Protein AF-A0A525HF67-F1 (afdb_monomer)

Nearest PDB structures (foldseek):
  8q62-assembly1_K  TM=2.863E-01  e=1.458E+00  Homo sapiens
  1rty-assembly1_A  TM=2.831E-01  e=6.235E+00  Bacillus subtilis
  2zhy-assembly1_A  TM=1.858E-01  e=2.873E+00  Burkholderia thailandensis
  7zxk-assembly2_C  TM=1.839E-01  e=2.737E+00  Homo sapiens

Foldseek 3Di:
DDDDDDDDDDPDPDPPDDPPDDDLLQLLLQLCVVCVPLLVQLLPDAPLDPSNQVSQVVSQQSSCCSHPVHRDDDGPALQSNLSNLLSNLVVLVVVDDDDLVDFDDFDPSLQPDDAPRDRDHPVNNLLLQLLLQLCVVRVPLLVQCSPDDPPDPSNVVSVVVSVVSSVVSQDPPDDDPADSVNSNSSNRSSSSRRRVD

Mean predicted aligned error: 9.19 Å

Sequence (197 aa):
MKYPLVIAALLGAFVALPAHASDGYDVAQCVVDNDAHDAKMLLATLPGSESERRAGAKLMDLYGGCNDNRRMGGQFAWRERAEIANAALMNWLERGRFDAASPPPRASWALTVSEGSWGYDRNLVSIRQFGDCVVALNPVGALDLARSTRGSVGERAAIRALTPALNDCLAPGKNFTVKRDDLRLIVAEPLYHMVSK

Secondary structure (DSSP, 8-state):
-----------------------HHHHHHHHHHH-HHHHHHHHTSPTTSHHHHHHHHHHHHHHHHHHHS----S---HHHHHHHHHHHHHHHHHH----TTSPPPPPGGGG-PPTTBTTB-HHHHHHHHHHHHHHHH-HHHHHHHHHSPTTSHHHHHHHHHHHHHHHHTS-TT------HHHHHHHHHHHHHHHH--

Structure (mmCIF, N/CA/C/O backbone):
data_AF-A0A525HF67-F1
#
_entry.id   AF-A0A525HF67-F1
#
loop_
_atom_site.group_PDB
_atom_site.id
_atom_site.type_symbol
_atom_site.label_atom_id
_atom_site.label_alt_id
_atom_site.label_comp_id
_atom_site.label_asym_id
_atom_site.label_entity_id
_atom_site.label_seq_id
_atom_site.pdbx_PDB_ins_code
_atom_site.Cartn_x
_atom_site.Cartn_y
_atom_site.Cartn_z
_atom_site.occupancy
_atom_site.B_iso_or_equiv
_atom_site.auth_seq_id
_atom_site.auth_comp_id
_atom_site.auth_asym_id
_atom_site.auth_atom_id
_atom_site.pdbx_PDB_model_num
ATOM 1 N N . MET A 1 1 ? -37.354 -31.457 -58.655 1.00 40.44 1 MET A N 1
ATOM 2 C CA . MET A 1 1 ? -35.879 -31.456 -58.545 1.00 40.44 1 MET A CA 1
ATOM 3 C C . MET A 1 1 ? -35.512 -30.737 -57.257 1.00 40.44 1 MET A C 1
ATOM 5 O O . MET A 1 1 ? -35.971 -29.622 -57.060 1.00 40.44 1 MET A O 1
ATOM 9 N N . LYS A 1 2 ? -34.837 -31.432 -56.335 1.00 41.53 2 LYS A N 1
ATOM 10 C CA . LYS A 1 2 ? -34.509 -30.983 -54.972 1.00 41.53 2 LYS A CA 1
ATOM 11 C C . LYS A 1 2 ? -33.010 -30.668 -54.915 1.00 41.53 2 LYS A C 1
ATOM 13 O O . LYS A 1 2 ? -32.227 -31.545 -55.259 1.00 41.53 2 LYS A O 1
ATOM 18 N N . TYR A 1 3 ? -32.629 -29.489 -54.432 1.00 38.19 3 TYR A N 1
ATOM 19 C CA . TYR A 1 3 ? -31.270 -29.200 -53.962 1.00 38.19 3 TYR A CA 1
ATOM 20 C C . TYR A 1 3 ? -31.377 -28.585 -52.563 1.00 38.19 3 TYR A C 1
ATOM 22 O O . TYR A 1 3 ? -31.996 -27.528 -52.437 1.00 38.19 3 TYR A O 1
ATOM 30 N N . PRO A 1 4 ? -30.830 -29.207 -51.506 1.00 55.03 4 PRO A N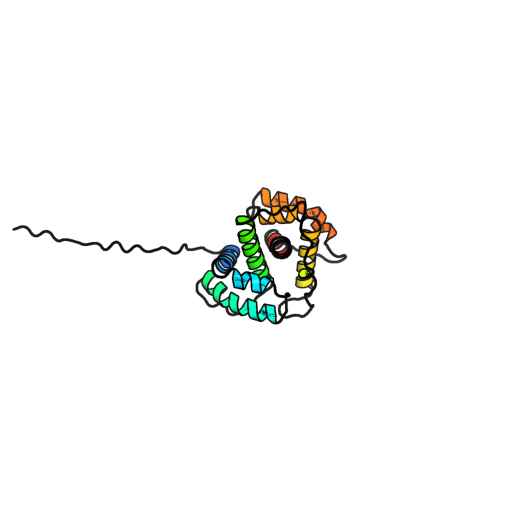 1
ATOM 31 C CA . PRO A 1 4 ? -30.636 -28.519 -50.242 1.00 55.03 4 PRO A CA 1
ATOM 32 C C . PRO A 1 4 ? -29.294 -27.774 -50.267 1.00 55.03 4 PRO A C 1
ATOM 34 O O . PRO A 1 4 ? -28.241 -28.361 -50.506 1.00 55.03 4 PRO A O 1
ATOM 37 N N . LEU A 1 5 ? -29.353 -26.467 -50.016 1.00 48.66 5 LEU A N 1
ATOM 38 C CA . LEU A 1 5 ? -28.204 -25.634 -49.671 1.00 48.66 5 LEU A CA 1
ATOM 39 C C . LEU A 1 5 ? -27.793 -25.956 -48.229 1.00 48.66 5 LEU A C 1
ATOM 41 O O . LEU A 1 5 ? -28.565 -25.745 -47.295 1.00 48.66 5 LEU A O 1
ATOM 45 N N . VAL A 1 6 ? -26.583 -26.484 -48.060 1.00 45.06 6 VAL A N 1
ATOM 46 C CA . VAL A 1 6 ? -25.935 -26.681 -46.759 1.00 45.06 6 VAL A CA 1
ATOM 47 C C . VAL A 1 6 ? -25.208 -25.385 -46.409 1.00 45.06 6 VAL A C 1
ATOM 49 O O . VAL A 1 6 ? -24.220 -25.041 -47.051 1.00 45.06 6 VAL A O 1
ATOM 52 N N . ILE A 1 7 ? -25.692 -24.658 -45.400 1.00 51.03 7 ILE A N 1
ATOM 53 C CA . ILE A 1 7 ? -24.958 -23.540 -44.796 1.00 51.03 7 ILE A CA 1
ATOM 54 C C . ILE A 1 7 ? -24.259 -24.081 -43.549 1.00 51.03 7 ILE A C 1
ATOM 56 O O . ILE A 1 7 ? -24.887 -24.314 -42.519 1.00 51.03 7 ILE A O 1
ATOM 60 N N . ALA A 1 8 ? -22.951 -24.303 -43.663 1.00 50.69 8 ALA A N 1
ATOM 61 C CA . ALA A 1 8 ? -22.069 -24.534 -42.530 1.00 50.69 8 ALA A CA 1
ATOM 62 C C . ALA A 1 8 ? -21.714 -23.175 -41.907 1.00 50.69 8 ALA A C 1
ATOM 64 O O . ALA A 1 8 ? -20.920 -22.420 -42.466 1.00 50.69 8 ALA A O 1
ATOM 65 N N . ALA A 1 9 ? -22.319 -22.844 -40.767 1.00 48.94 9 ALA A N 1
ATOM 66 C CA . ALA A 1 9 ? -21.902 -21.703 -39.962 1.00 48.94 9 ALA A CA 1
ATOM 67 C C . ALA A 1 9 ? -20.810 -22.157 -38.983 1.00 48.94 9 ALA A C 1
ATOM 69 O O . ALA A 1 9 ? -21.064 -22.910 -38.044 1.00 48.94 9 ALA A O 1
ATOM 70 N N . LEU A 1 10 ? -19.580 -21.713 -39.244 1.00 49.59 10 LEU A N 1
ATOM 71 C CA . LEU A 1 10 ? -18.435 -21.826 -38.347 1.00 49.59 10 LEU A CA 1
ATOM 72 C C . LEU A 1 10 ? -18.723 -21.042 -37.058 1.00 49.59 10 LEU A C 1
ATOM 74 O O . LEU A 1 10 ? -18.724 -19.812 -37.056 1.00 49.59 10 LEU A O 1
ATOM 78 N N . LEU A 1 11 ? -18.951 -21.760 -35.959 1.00 50.16 11 LEU A N 1
ATOM 79 C CA . LEU A 1 11 ? -18.924 -21.209 -34.606 1.00 50.16 11 LEU A CA 1
ATOM 80 C C . LEU A 1 11 ? -17.468 -20.890 -34.243 1.00 50.16 11 LEU A C 1
ATOM 82 O O . LEU A 1 11 ? -16.754 -21.712 -33.674 1.00 50.16 11 LEU A O 1
ATOM 86 N N . GLY A 1 12 ? -17.016 -19.692 -34.609 1.00 47.03 12 GLY A N 1
ATOM 87 C CA . GLY A 1 12 ? -15.808 -19.108 -34.041 1.00 47.03 12 GLY A CA 1
ATOM 88 C C . GLY A 1 12 ? -16.073 -18.755 -32.581 1.00 47.03 12 GLY A C 1
ATOM 89 O O . GLY A 1 12 ? -16.817 -17.818 -32.296 1.00 47.03 12 GLY A O 1
ATOM 90 N N . ALA A 1 13 ? -15.485 -19.510 -31.656 1.00 51.97 13 ALA A N 1
ATOM 91 C CA . ALA A 1 13 ? -15.436 -19.130 -30.253 1.00 51.97 13 ALA A CA 1
ATOM 92 C C . ALA A 1 13 ? -14.540 -17.889 -30.120 1.00 51.97 13 ALA A C 1
ATOM 94 O O . ALA A 1 13 ? -13.317 -17.991 -30.057 1.00 51.97 13 ALA A O 1
ATOM 95 N N . PHE A 1 14 ? -15.149 -16.704 -30.109 1.00 48.06 14 PHE A N 1
ATOM 96 C CA . PHE A 1 14 ? -14.484 -15.510 -29.606 1.00 48.06 14 PHE A CA 1
ATOM 97 C C . PHE A 1 14 ? -14.292 -15.704 -28.103 1.00 48.06 14 PHE A C 1
ATOM 99 O O . PHE A 1 14 ? -15.246 -15.616 -27.331 1.00 48.06 14 PHE A O 1
ATOM 106 N N . VAL A 1 15 ? -13.058 -15.991 -27.686 1.00 50.31 15 VAL A N 1
ATOM 107 C CA . VAL A 1 15 ? -12.659 -15.818 -26.289 1.00 50.31 15 VAL A CA 1
ATOM 108 C C . VAL A 1 15 ? -12.688 -14.314 -26.042 1.00 50.31 15 VAL A C 1
ATOM 110 O O . VAL A 1 15 ? -11.761 -13.593 -26.403 1.00 50.31 15 VAL A O 1
ATOM 113 N N . ALA A 1 16 ? -13.810 -13.823 -25.521 1.00 46.41 16 ALA A N 1
ATOM 114 C CA . ALA A 1 16 ? -13.911 -12.460 -25.038 1.00 46.41 16 ALA A CA 1
ATOM 115 C C . ALA A 1 16 ? -12.958 -12.337 -23.846 1.00 46.41 16 ALA A C 1
ATOM 117 O O . ALA A 1 16 ? -13.240 -12.851 -22.764 1.00 46.41 16 ALA A O 1
ATOM 118 N N . LEU A 1 17 ? -11.805 -11.703 -24.064 1.00 46.69 17 LEU A N 1
ATOM 119 C CA . LEU A 1 17 ? -10.997 -11.204 -22.960 1.00 46.69 17 LEU A CA 1
ATOM 120 C C . LEU A 1 17 ? -11.895 -10.256 -22.152 1.00 46.69 17 LEU A C 1
ATOM 122 O O . LEU A 1 17 ? -12.534 -9.384 -22.755 1.00 46.69 17 LEU A O 1
ATOM 126 N N . PRO A 1 18 ? -12.019 -10.444 -20.831 1.00 45.47 18 PRO A N 1
ATOM 127 C CA . PRO A 1 18 ? -12.861 -9.582 -20.022 1.00 45.47 18 PRO A CA 1
ATOM 128 C C . PRO A 1 18 ? -12.357 -8.139 -20.132 1.00 45.47 18 PRO A C 1
ATOM 130 O O . PRO A 1 18 ? -11.192 -7.841 -19.880 1.00 45.47 18 PRO A O 1
ATOM 133 N N . ALA A 1 19 ? -13.247 -7.243 -20.557 1.00 44.53 19 ALA A N 1
ATOM 134 C CA . ALA A 1 19 ? -13.001 -5.810 -20.565 1.00 44.53 19 ALA A CA 1
ATOM 135 C C . ALA A 1 19 ? -13.065 -5.297 -19.116 1.00 44.53 19 ALA A C 1
ATOM 137 O O . ALA A 1 19 ? -14.133 -4.933 -18.628 1.00 44.53 19 ALA A O 1
ATOM 138 N N . HIS A 1 20 ? -11.932 -5.318 -18.414 1.00 44.41 20 HIS A N 1
ATOM 139 C CA . HIS A 1 20 ? -11.783 -4.725 -17.084 1.00 44.41 20 HIS A CA 1
ATOM 140 C C . HIS A 1 20 ? -11.624 -3.205 -17.227 1.00 44.41 20 HIS A C 1
ATOM 142 O O . HIS A 1 20 ? -10.532 -2.693 -17.457 1.00 44.41 20 HIS A O 1
ATOM 148 N N . ALA A 1 21 ? -12.743 -2.479 -17.192 1.00 44.19 21 ALA A N 1
ATOM 149 C CA . ALA A 1 21 ? -12.763 -1.027 -17.310 1.00 44.19 21 ALA A CA 1
ATOM 150 C C . ALA 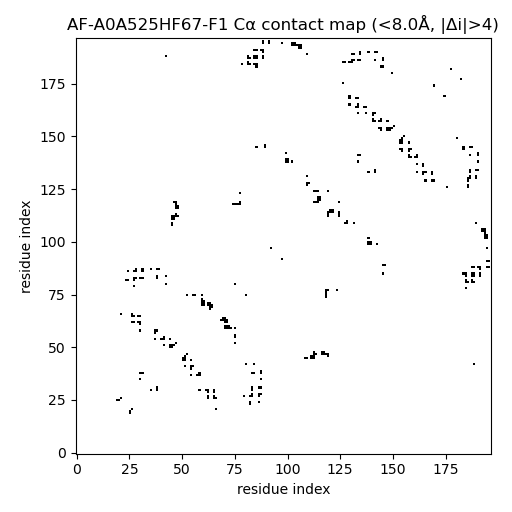A 1 21 ? -12.614 -0.332 -15.940 1.00 44.19 21 ALA A C 1
ATOM 152 O O . ALA A 1 21 ? -13.558 -0.263 -15.159 1.00 44.19 21 ALA A O 1
ATOM 153 N N . SER A 1 22 ? -11.429 0.256 -15.746 1.00 44.91 22 SER A N 1
ATOM 154 C CA . SER A 1 22 ? -11.148 1.566 -15.131 1.00 44.91 22 SER A CA 1
ATOM 155 C C . SER A 1 22 ? -11.553 1.851 -13.675 1.00 44.91 22 SER A C 1
ATOM 157 O O . SER A 1 22 ? -12.102 2.917 -13.393 1.00 44.91 22 SER A O 1
ATOM 159 N N . ASP A 1 23 ? -11.154 0.997 -12.739 1.00 56.75 23 ASP A N 1
ATOM 160 C CA . ASP A 1 23 ? -10.646 1.476 -11.446 1.00 56.75 23 ASP A CA 1
ATOM 161 C C . ASP A 1 23 ? -9.130 1.214 -11.424 1.00 56.75 23 ASP A C 1
ATOM 163 O O . ASP A 1 23 ? -8.692 0.146 -11.840 1.00 56.75 23 ASP A O 1
ATOM 167 N N . GLY A 1 24 ? -8.294 2.159 -10.967 1.00 58.34 24 GLY A N 1
ATOM 168 C CA . GLY A 1 24 ? -6.816 2.024 -11.010 1.00 58.34 24 GLY A CA 1
ATOM 169 C C . GLY A 1 24 ? -6.264 0.745 -10.348 1.00 58.34 24 GLY A C 1
ATOM 170 O O . GLY A 1 24 ? -5.176 0.278 -10.674 1.00 58.34 24 GLY A O 1
ATOM 171 N N . TYR A 1 25 ? -7.065 0.122 -9.481 1.00 63.03 25 TYR A N 1
ATOM 172 C CA . TYR A 1 25 ? -6.790 -1.164 -8.842 1.00 63.03 25 TYR A CA 1
ATOM 173 C C . TYR A 1 25 ? -6.831 -2.352 -9.798 1.00 63.03 25 TYR A C 1
ATOM 175 O O . TYR A 1 25 ? -6.058 -3.283 -9.597 1.00 63.03 25 TYR A O 1
ATOM 183 N N . ASP A 1 26 ? -7.659 -2.312 -10.842 1.00 83.38 26 ASP A N 1
ATOM 184 C CA . ASP A 1 26 ? -7.739 -3.392 -11.830 1.00 83.38 26 ASP A CA 1
ATOM 185 C C . ASP A 1 26 ? -6.453 -3.465 -12.656 1.00 83.38 26 ASP A C 1
ATOM 187 O O . ASP A 1 26 ? -5.973 -4.553 -12.971 1.00 83.38 26 ASP A O 1
ATOM 191 N N . VAL A 1 27 ? -5.837 -2.314 -12.945 1.00 89.88 27 VAL A N 1
ATOM 192 C CA . VAL A 1 27 ? -4.577 -2.276 -13.694 1.00 89.88 27 VAL A CA 1
ATOM 193 C C . VAL A 1 27 ? -3.435 -2.838 -12.852 1.00 89.88 27 VAL A C 1
ATOM 195 O O . VAL A 1 27 ? -2.705 -3.711 -13.316 1.00 89.88 27 VAL A O 1
ATOM 198 N N . ALA A 1 28 ? -3.303 -2.404 -11.596 1.00 92.69 28 ALA A N 1
ATOM 199 C CA . ALA A 1 28 ? -2.289 -2.942 -10.692 1.00 92.69 28 ALA A CA 1
ATOM 200 C C . ALA A 1 28 ? -2.503 -4.434 -10.381 1.00 92.69 28 ALA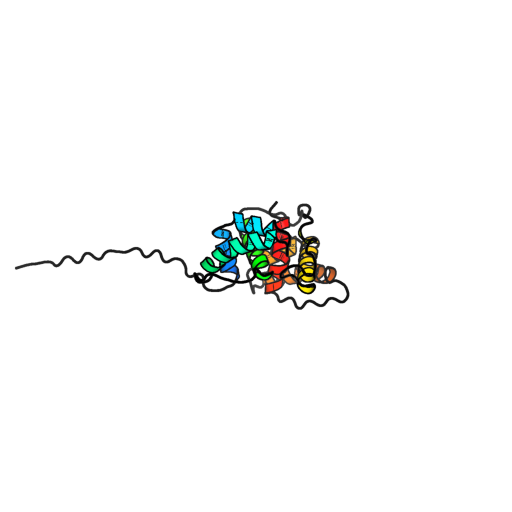 A C 1
ATOM 202 O O . ALA A 1 28 ? -1.529 -5.183 -10.298 1.00 92.69 28 ALA A O 1
ATOM 203 N N . GLN A 1 29 ? -3.757 -4.881 -10.258 1.00 93.25 29 GLN A N 1
ATOM 204 C CA . GLN A 1 29 ? -4.095 -6.296 -10.110 1.00 93.25 29 GLN A CA 1
ATOM 205 C C . GLN A 1 29 ? -3.671 -7.093 -11.346 1.00 93.25 29 GLN A C 1
ATOM 207 O O . GLN A 1 29 ? -2.938 -8.066 -11.210 1.00 93.25 29 GLN A O 1
ATOM 212 N N . CYS A 1 30 ? -4.015 -6.622 -12.548 1.00 93.69 30 CYS A N 1
ATOM 213 C CA . CYS A 1 30 ? -3.561 -7.223 -13.800 1.00 93.69 30 CYS A CA 1
ATOM 214 C C . CYS A 1 30 ? -2.029 -7.316 -13.872 1.00 93.69 30 CYS A C 1
ATOM 216 O O . CYS A 1 30 ? -1.498 -8.357 -14.258 1.00 93.69 30 CYS A O 1
ATOM 218 N N . VAL A 1 31 ? -1.303 -6.272 -13.458 1.00 93.62 31 VAL A N 1
ATOM 219 C CA . VAL A 1 31 ? 0.168 -6.277 -13.414 1.00 93.62 31 VAL A CA 1
ATOM 220 C C . VAL A 1 31 ? 0.693 -7.363 -12.472 1.00 93.62 31 VAL A C 1
ATOM 222 O O . VAL A 1 31 ? 1.579 -8.126 -12.853 1.00 93.62 31 VAL A O 1
ATOM 225 N N . VAL A 1 32 ? 0.140 -7.467 -11.261 1.00 95.06 32 VAL A N 1
ATOM 226 C CA . VAL A 1 32 ? 0.544 -8.479 -10.271 1.00 95.06 32 VAL A CA 1
ATOM 227 C C . VAL A 1 32 ? 0.197 -9.897 -10.725 1.00 95.06 32 VAL A C 1
ATOM 229 O O . VAL A 1 32 ? 0.986 -10.811 -10.489 1.00 95.06 32 VAL A O 1
ATOM 232 N N . ASP A 1 33 ? -0.943 -10.091 -11.383 1.00 93.38 33 ASP A N 1
ATOM 233 C CA . ASP A 1 33 ? -1.374 -11.402 -11.875 1.00 93.38 33 ASP A CA 1
ATOM 234 C C . ASP A 1 33 ? -0.528 -11.874 -13.065 1.00 93.38 33 ASP A C 1
ATOM 236 O O . ASP A 1 33 ? -0.240 -13.067 -13.181 1.00 93.38 33 ASP A O 1
ATOM 240 N N . ASN A 1 34 ? -0.081 -10.948 -13.921 1.00 93.56 34 ASN A N 1
ATOM 241 C CA . ASN A 1 34 ? 0.783 -11.263 -15.059 1.00 93.56 34 ASN A CA 1
ATOM 242 C C . ASN A 1 34 ? 2.258 -11.438 -14.663 1.00 93.56 34 ASN A C 1
ATOM 244 O O . ASN A 1 34 ? 2.924 -12.311 -15.218 1.00 93.56 34 ASN A O 1
ATOM 248 N N . ASP A 1 35 ? 2.782 -10.641 -13.723 1.00 94.69 35 ASP A N 1
ATOM 249 C CA . ASP A 1 35 ? 4.188 -10.721 -13.300 1.00 94.69 35 ASP A CA 1
ATOM 250 C C . ASP A 1 35 ? 4.383 -10.454 -11.795 1.00 94.69 35 ASP A C 1
ATOM 252 O O . ASP A 1 35 ? 4.969 -9.461 -11.346 1.00 94.69 35 ASP A O 1
ATOM 256 N N . ALA A 1 36 ? 3.910 -11.398 -10.978 1.00 93.56 36 ALA A N 1
ATOM 257 C CA . ALA A 1 36 ? 4.072 -11.356 -9.524 1.00 93.56 36 ALA A CA 1
ATOM 258 C C . ALA A 1 36 ? 5.548 -11.316 -9.081 1.00 93.56 36 ALA A C 1
ATOM 260 O O . ALA A 1 36 ? 5.858 -10.800 -8.002 1.00 93.56 36 ALA A O 1
ATOM 261 N N . HIS A 1 37 ? 6.459 -11.874 -9.887 1.00 94.31 37 HIS A N 1
ATOM 262 C CA . HIS A 1 37 ? 7.889 -11.857 -9.597 1.00 94.31 37 HIS A CA 1
ATOM 263 C C . HIS A 1 37 ? 8.433 -10.430 -9.673 1.00 94.31 37 HIS A C 1
ATOM 265 O O . HIS A 1 37 ? 9.044 -9.957 -8.715 1.00 94.31 37 HIS A O 1
ATOM 271 N N . ASP A 1 38 ? 8.181 -9.722 -10.771 1.00 94.44 38 ASP A N 1
ATOM 272 C CA . ASP A 1 38 ? 8.652 -8.351 -10.936 1.00 94.44 38 ASP A CA 1
ATOM 273 C C . ASP A 1 38 ? 7.969 -7.375 -9.985 1.00 94.44 38 ASP A C 1
ATOM 275 O O . ASP A 1 38 ? 8.637 -6.491 -9.443 1.00 94.44 38 ASP A O 1
ATOM 279 N N . ALA A 1 39 ? 6.677 -7.568 -9.701 1.00 94.75 39 ALA A N 1
ATOM 280 C CA . ALA A 1 39 ? 5.989 -6.814 -8.657 1.00 94.75 39 ALA A CA 1
ATOM 281 C C . ALA A 1 39 ? 6.695 -6.987 -7.300 1.00 94.75 39 ALA A C 1
ATOM 283 O O . ALA A 1 39 ? 6.998 -6.003 -6.622 1.00 94.75 39 ALA A O 1
ATOM 284 N N . LYS A 1 40 ? 7.055 -8.222 -6.920 1.00 93.69 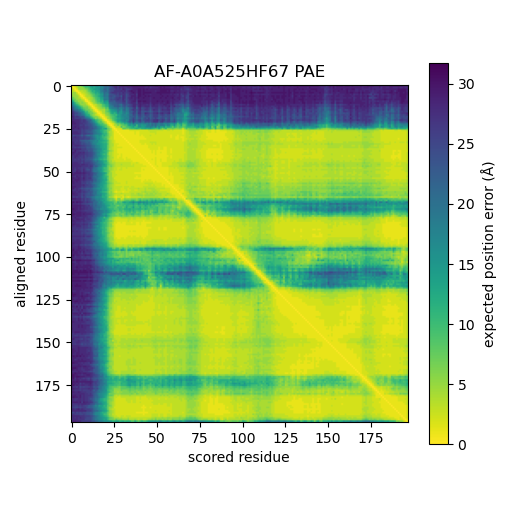40 LYS A N 1
ATOM 285 C CA . LYS A 1 40 ? 7.833 -8.482 -5.699 1.00 93.69 40 LYS A CA 1
ATOM 286 C C . LYS A 1 40 ? 9.219 -7.834 -5.753 1.00 93.69 40 LYS A C 1
ATOM 288 O O . LYS A 1 40 ? 9.657 -7.282 -4.745 1.00 93.69 40 LYS A O 1
ATOM 293 N N . MET A 1 41 ? 9.899 -7.883 -6.899 1.00 93.19 41 MET A N 1
ATOM 294 C CA . MET A 1 41 ? 11.215 -7.262 -7.078 1.00 93.19 41 MET A CA 1
ATOM 295 C C . MET A 1 41 ? 11.160 -5.742 -6.925 1.00 93.19 41 MET A C 1
ATOM 297 O O . MET A 1 41 ? 12.022 -5.187 -6.251 1.00 93.19 41 MET A O 1
ATOM 301 N N . LEU A 1 42 ? 10.142 -5.080 -7.483 1.00 92.62 42 LEU A N 1
ATOM 302 C CA . LEU A 1 42 ? 9.890 -3.655 -7.271 1.00 92.62 42 LEU A CA 1
ATOM 303 C C . LEU A 1 42 ? 9.645 -3.352 -5.792 1.00 92.62 42 LEU A C 1
ATOM 305 O O . LEU A 1 42 ? 10.238 -2.427 -5.239 1.00 92.62 42 LEU A O 1
ATOM 309 N N . LEU A 1 43 ? 8.773 -4.114 -5.133 1.00 92.25 43 LEU A N 1
ATOM 310 C CA . LEU A 1 43 ? 8.452 -3.862 -3.729 1.00 92.25 43 LEU A CA 1
ATOM 311 C C . LEU A 1 43 ? 9.674 -4.100 -2.828 1.00 92.25 43 LEU A C 1
ATOM 313 O O . LEU A 1 43 ? 9.854 -3.398 -1.841 1.00 92.25 43 LEU A O 1
ATOM 317 N N . ALA A 1 44 ? 10.598 -4.981 -3.216 1.00 90.88 44 ALA A N 1
ATOM 318 C CA . ALA A 1 44 ? 11.868 -5.179 -2.520 1.00 90.88 44 ALA A CA 1
ATOM 319 C C . ALA A 1 44 ? 12.878 -4.017 -2.666 1.00 90.88 44 ALA A C 1
ATOM 321 O O . ALA A 1 44 ? 13.892 -4.011 -1.964 1.00 90.88 44 ALA A O 1
ATOM 322 N N . THR A 1 45 ? 12.653 -3.039 -3.554 1.00 88.69 45 THR A N 1
ATOM 323 C CA . THR A 1 45 ? 13.558 -1.887 -3.711 1.00 88.69 45 THR A CA 1
ATOM 324 C C . THR A 1 45 ? 13.270 -0.779 -2.705 1.00 88.69 45 THR A C 1
ATOM 326 O O . THR A 1 45 ? 12.133 -0.589 -2.278 1.00 88.69 45 THR A O 1
ATOM 329 N N . LEU A 1 46 ? 14.282 0.044 -2.422 1.00 86.62 46 LEU A N 1
ATOM 330 C CA . LEU A 1 46 ? 14.087 1.287 -1.678 1.00 86.62 46 LEU A CA 1
ATOM 331 C C . LEU A 1 46 ? 13.364 2.330 -2.551 1.00 86.62 46 LEU A C 1
ATOM 333 O O . LEU A 1 46 ? 13.808 2.557 -3.681 1.00 86.62 46 LEU A O 1
ATOM 337 N N . PRO A 1 47 ? 12.308 2.994 -2.056 1.00 85.94 47 PRO A N 1
ATOM 338 C CA . PRO A 1 47 ? 11.659 4.078 -2.786 1.00 85.94 47 PRO A CA 1
ATOM 339 C C . PRO A 1 47 ? 12.638 5.213 -3.117 1.00 85.94 47 PRO A C 1
ATOM 341 O O . PRO A 1 47 ? 13.462 5.596 -2.285 1.00 85.94 47 PRO A O 1
ATOM 344 N N . GLY A 1 48 ? 12.581 5.716 -4.345 1.00 82.75 48 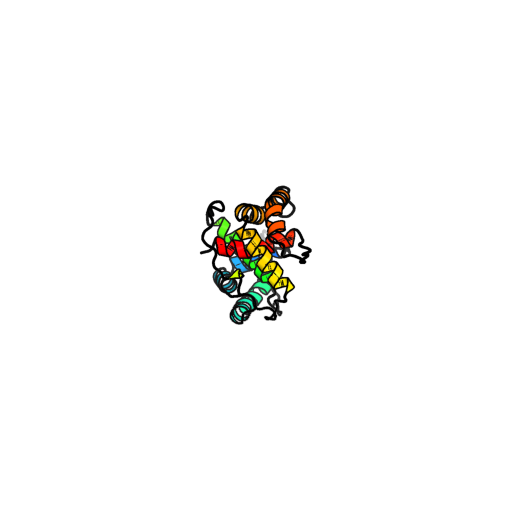GLY A N 1
ATOM 345 C CA . GLY A 1 48 ? 13.447 6.757 -4.896 1.00 82.75 48 GLY A CA 1
ATOM 346 C C . GLY A 1 48 ? 14.826 6.273 -5.353 1.00 82.75 48 GLY A C 1
ATOM 347 O O . GLY A 1 48 ? 15.610 7.052 -5.903 1.00 82.75 48 GLY A O 1
ATOM 348 N N . SER A 1 49 ? 15.154 4.996 -5.141 1.00 85.75 49 SER A N 1
ATOM 349 C CA . SER A 1 49 ? 16.464 4.447 -5.493 1.00 85.75 49 SER A CA 1
ATOM 350 C C . SER A 1 49 ? 16.609 4.155 -6.986 1.00 85.75 49 SER A C 1
ATOM 352 O O . SER A 1 49 ? 15.646 4.006 -7.736 1.00 85.75 49 SER A O 1
ATOM 354 N N . GLU A 1 50 ? 17.853 3.998 -7.440 1.00 86.56 50 GLU A N 1
ATOM 355 C CA . GLU A 1 50 ? 18.112 3.578 -8.815 1.00 86.56 50 GLU A CA 1
ATOM 356 C C . GLU A 1 50 ? 17.556 2.176 -9.119 1.00 86.56 50 GLU A C 1
ATOM 358 O O . GLU A 1 50 ? 17.086 1.934 -10.233 1.00 86.56 50 GLU A O 1
ATOM 363 N N . SER A 1 51 ? 17.579 1.259 -8.145 1.00 88.81 51 SER A N 1
ATOM 364 C CA . SER A 1 51 ? 16.999 -0.074 -8.323 1.00 88.81 51 SER A CA 1
ATOM 365 C C . SER A 1 51 ? 15.485 -0.013 -8.482 1.00 88.81 51 SER A C 1
ATOM 367 O O . SER A 1 51 ? 14.968 -0.729 -9.338 1.00 88.81 51 SER A O 1
ATOM 369 N N . GLU A 1 52 ? 14.795 0.872 -7.755 1.00 89.12 52 GLU A N 1
ATOM 370 C CA . GLU A 1 52 ? 13.367 1.114 -7.979 1.00 89.12 52 GLU A CA 1
ATOM 371 C C . GLU A 1 52 ? 13.114 1.579 -9.406 1.00 89.12 52 GLU A C 1
ATOM 373 O O . GLU A 1 52 ? 12.271 1.005 -10.083 1.00 89.12 52 GLU A O 1
ATOM 378 N N . ARG A 1 53 ? 13.873 2.563 -9.905 1.00 86.88 53 ARG A N 1
ATOM 379 C CA . ARG A 1 53 ? 13.682 3.064 -11.277 1.00 86.88 53 ARG A CA 1
ATOM 380 C C . ARG A 1 53 ? 13.813 1.956 -12.316 1.00 86.88 53 ARG A C 1
ATOM 382 O O . ARG A 1 53 ? 13.018 1.894 -13.247 1.00 86.88 53 ARG A O 1
ATOM 389 N N . ARG A 1 54 ? 14.804 1.073 -12.157 1.00 88.81 54 ARG A N 1
ATOM 390 C CA . ARG A 1 54 ? 15.000 -0.066 -13.067 1.00 88.81 54 ARG A CA 1
ATOM 391 C C . ARG A 1 54 ? 13.860 -1.080 -12.970 1.00 88.81 54 ARG A C 1
ATOM 393 O O . ARG A 1 54 ? 13.385 -1.534 -14.005 1.00 88.81 54 ARG A O 1
ATOM 400 N N . ALA A 1 55 ? 13.417 -1.415 -11.759 1.00 91.00 55 ALA A N 1
ATOM 401 C CA . ALA A 1 55 ? 12.301 -2.338 -11.553 1.00 91.00 55 ALA A CA 1
ATOM 402 C C . ALA A 1 55 ? 10.974 -1.754 -12.072 1.00 91.00 55 ALA A C 1
ATOM 404 O O . ALA A 1 55 ? 10.234 -2.423 -12.787 1.00 91.00 55 ALA A O 1
ATOM 405 N N . GLY A 1 56 ? 10.716 -0.478 -11.783 1.00 89.94 56 GLY A N 1
ATOM 406 C CA . GLY A 1 56 ? 9.540 0.258 -12.233 1.00 89.94 56 GLY A CA 1
ATOM 407 C C . GLY A 1 56 ? 9.484 0.391 -13.751 1.00 89.94 56 GLY A C 1
ATOM 408 O O . GLY A 1 56 ? 8.430 0.162 -14.328 1.00 89.94 56 GLY A O 1
ATOM 409 N N . ALA A 1 57 ? 10.608 0.668 -14.424 1.00 87.88 57 ALA A N 1
ATOM 410 C CA . ALA A 1 57 ? 10.648 0.752 -15.888 1.00 87.88 57 ALA A CA 1
ATOM 411 C C . ALA A 1 57 ? 10.180 -0.546 -16.567 1.00 87.88 57 ALA A C 1
ATOM 413 O O . ALA A 1 57 ? 9.426 -0.484 -17.534 1.00 87.88 57 ALA A O 1
ATOM 414 N N . LYS A 1 58 ? 10.572 -1.710 -16.031 1.00 85.69 58 LYS A N 1
ATOM 415 C CA . LYS A 1 58 ? 10.126 -3.015 -16.540 1.00 85.69 58 LYS A CA 1
ATOM 416 C C . LYS A 1 58 ? 8.616 -3.209 -16.355 1.00 85.69 58 LYS A C 1
ATOM 418 O O . LYS A 1 58 ? 7.939 -3.671 -17.268 1.00 85.69 58 LYS A O 1
ATOM 423 N N . LEU A 1 59 ? 8.082 -2.803 -15.202 1.00 89.06 59 LEU A N 1
ATOM 424 C CA . LEU A 1 59 ? 6.651 -2.905 -14.910 1.00 89.06 59 LEU A CA 1
ATOM 425 C C . LEU A 1 59 ? 5.797 -1.896 -15.684 1.00 89.06 59 LEU A C 1
ATOM 427 O O . LEU A 1 59 ? 4.651 -2.209 -15.976 1.00 89.06 59 LEU A O 1
ATOM 431 N N . MET A 1 60 ? 6.320 -0.724 -16.054 1.00 85.56 60 MET A N 1
ATOM 432 C CA . MET A 1 60 ? 5.559 0.285 -16.807 1.00 85.56 60 MET A CA 1
ATOM 433 C C . MET A 1 60 ? 5.128 -0.198 -18.198 1.00 85.56 60 MET A C 1
ATOM 435 O O . MET A 1 60 ? 4.026 0.131 -18.642 1.00 85.56 60 MET A O 1
ATOM 439 N N . ASP A 1 61 ? 5.944 -1.024 -18.859 1.00 84.38 61 ASP A N 1
ATOM 440 C CA . ASP A 1 61 ? 5.558 -1.663 -20.123 1.00 84.38 61 ASP A CA 1
ATOM 441 C C . ASP A 1 61 ? 4.345 -2.591 -19.930 1.00 84.38 61 ASP A C 1
ATOM 443 O O . ASP A 1 61 ? 3.402 -2.562 -20.726 1.00 84.38 61 ASP A O 1
ATOM 447 N N . LEU A 1 62 ? 4.333 -3.364 -18.838 1.00 84.94 62 LEU A N 1
ATOM 448 C CA . LEU A 1 62 ? 3.230 -4.260 -18.484 1.00 84.94 62 LEU A CA 1
ATOM 449 C C . LEU A 1 62 ? 1.983 -3.485 -18.036 1.00 84.94 62 LEU A C 1
ATOM 451 O O . LEU A 1 62 ? 0.869 -3.811 -18.440 1.00 84.94 62 LEU A O 1
ATOM 455 N N . TYR A 1 63 ? 2.174 -2.421 -17.258 1.00 84.81 63 TYR A N 1
ATOM 456 C CA . TYR A 1 63 ? 1.112 -1.533 -16.786 1.00 84.81 63 TYR A CA 1
ATOM 457 C C . TYR A 1 63 ? 0.353 -0.910 -17.959 1.00 84.81 63 TYR A C 1
ATOM 459 O O . TYR A 1 63 ? -0.876 -0.859 -17.960 1.00 84.81 63 TYR A O 1
ATOM 467 N N . GLY A 1 64 ? 1.079 -0.491 -18.998 1.00 82.06 64 GLY A N 1
ATOM 468 C CA . GLY A 1 64 ? 0.484 -0.020 -20.241 1.00 82.06 64 GLY A CA 1
ATOM 469 C C . GLY A 1 64 ? -0.364 -1.076 -20.962 1.00 82.06 64 GLY A C 1
ATOM 470 O O . GLY A 1 64 ? -1.482 -0.792 -21.403 1.00 82.06 64 GLY A O 1
ATOM 471 N N . GLY A 1 65 ? 0.131 -2.316 -21.013 1.00 85.38 65 GLY A N 1
ATOM 472 C CA . GLY A 1 65 ? -0.628 -3.468 -21.508 1.00 85.38 65 GLY A CA 1
ATOM 473 C C . GLY A 1 65 ? -1.942 -3.683 -20.750 1.00 85.38 65 GLY A C 1
ATOM 474 O O . GLY A 1 65 ? -2.992 -3.826 -21.371 1.00 85.38 65 GLY A O 1
ATOM 475 N N . CYS A 1 66 ? -1.892 -3.627 -19.418 1.00 88.50 66 CYS A N 1
ATOM 476 C CA . CYS A 1 66 ? -3.039 -3.837 -18.532 1.00 88.50 66 CYS A CA 1
ATOM 477 C C . CYS A 1 66 ? -4.071 -2.696 -18.519 1.00 88.50 66 CYS A C 1
ATOM 479 O O . CYS A 1 66 ? -5.207 -2.921 -18.113 1.00 88.50 66 CYS A O 1
ATOM 481 N N . ASN A 1 67 ? -3.700 -1.479 -18.920 1.00 81.56 67 ASN A N 1
ATOM 482 C CA . ASN A 1 67 ? -4.606 -0.330 -18.894 1.00 81.56 67 ASN A CA 1
ATOM 483 C C . ASN A 1 67 ? -5.498 -0.264 -20.145 1.00 81.56 67 ASN A C 1
ATOM 485 O O . ASN A 1 67 ? -6.721 -0.312 -20.063 1.00 81.56 67 ASN A O 1
ATOM 489 N N . ASP A 1 68 ? -4.882 -0.129 -21.320 1.00 78.75 68 ASP A N 1
ATOM 490 C CA . ASP A 1 68 ? -5.580 0.080 -22.596 1.00 78.75 68 ASP A CA 1
ATOM 491 C C . ASP A 1 68 ? -4.746 -0.380 -23.807 1.00 78.75 68 ASP A C 1
ATOM 493 O O . ASP A 1 68 ? -4.931 0.104 -24.927 1.00 78.75 68 ASP A O 1
ATOM 497 N N . ASN A 1 69 ? -3.809 -1.314 -23.589 1.00 68.50 69 ASN A N 1
ATOM 498 C CA . ASN A 1 69 ? -2.795 -1.741 -24.560 1.00 68.50 69 ASN A CA 1
ATOM 499 C C . ASN A 1 69 ? -1.901 -0.604 -25.096 1.00 68.50 69 ASN A C 1
ATOM 501 O O . ASN A 1 69 ? -1.239 -0.771 -26.126 1.00 68.50 69 ASN A O 1
ATOM 505 N N . ARG A 1 70 ? -1.847 0.560 -24.437 1.00 70.06 70 ARG A N 1
ATOM 506 C CA . ARG A 1 70 ? -0.896 1.620 -24.797 1.00 70.06 70 ARG A CA 1
ATOM 507 C C . ARG A 1 70 ? 0.374 1.465 -23.993 1.00 70.06 70 ARG A C 1
ATOM 509 O O . ARG A 1 70 ? 0.332 1.176 -22.809 1.00 70.06 70 ARG A O 1
ATOM 516 N N . ARG A 1 71 ? 1.526 1.758 -24.594 1.00 66.88 71 ARG A N 1
ATOM 517 C CA . ARG A 1 71 ? 2.745 1.945 -23.801 1.00 66.88 71 ARG A CA 1
ATOM 518 C C . ARG A 1 71 ? 2.561 3.153 -22.894 1.00 66.88 71 ARG A C 1
ATOM 520 O O . ARG A 1 71 ? 2.452 4.277 -23.386 1.00 66.88 71 ARG A O 1
ATOM 527 N N . MET A 1 72 ? 2.568 2.927 -21.586 1.00 65.62 72 MET A N 1
ATOM 528 C CA . MET A 1 72 ? 2.720 4.019 -20.642 1.00 65.62 72 MET A CA 1
ATOM 529 C C . MET A 1 72 ? 4.193 4.399 -20.568 1.00 65.62 72 MET A C 1
ATOM 531 O O . MET A 1 72 ? 4.994 3.779 -19.878 1.00 65.62 72 MET A O 1
ATOM 535 N N . GLY A 1 73 ? 4.552 5.433 -21.326 1.00 62.50 73 GLY A N 1
ATOM 536 C CA . GLY A 1 73 ? 5.779 6.178 -21.084 1.00 62.50 73 GLY A CA 1
ATOM 537 C C . GLY A 1 73 ? 5.558 7.136 -19.918 1.00 62.50 73 GLY A C 1
ATOM 538 O O . GLY A 1 73 ? 4.515 7.780 -19.838 1.00 62.50 73 GLY A O 1
ATOM 539 N N . GLY A 1 74 ? 6.521 7.249 -19.011 1.00 66.25 74 GLY A N 1
ATOM 540 C CA . GLY A 1 74 ? 6.387 8.166 -17.887 1.00 66.25 74 GLY A CA 1
ATOM 541 C C . GLY A 1 74 ? 7.235 7.778 -16.694 1.00 66.25 74 GLY A C 1
ATOM 542 O O . GLY A 1 74 ? 8.023 6.834 -16.738 1.00 66.25 74 GLY A O 1
ATOM 543 N N . GLN A 1 75 ? 7.083 8.558 -15.631 1.00 67.38 75 GLN A N 1
ATOM 544 C CA . GLN A 1 75 ? 7.739 8.283 -14.366 1.00 67.38 75 GLN A CA 1
ATOM 545 C C . GLN A 1 75 ? 6.873 7.325 -13.558 1.00 67.38 75 GLN A C 1
ATOM 547 O O . GLN A 1 75 ? 5.680 7.564 -13.405 1.00 67.38 75 GLN A O 1
ATOM 552 N N . PHE A 1 76 ? 7.483 6.258 -13.049 1.00 73.38 76 PHE A N 1
ATOM 553 C CA . PHE A 1 76 ? 6.851 5.393 -12.064 1.00 73.38 76 PHE A CA 1
ATOM 554 C C . PHE A 1 76 ? 6.663 6.209 -10.779 1.00 73.38 76 PHE A C 1
ATOM 556 O O . PHE A 1 76 ? 7.658 6.543 -10.129 1.00 73.38 76 PHE A O 1
ATOM 563 N N . ALA A 1 77 ? 5.433 6.620 -10.466 1.00 81.00 77 ALA A N 1
ATOM 564 C CA . ALA A 1 77 ? 5.173 7.486 -9.326 1.00 81.00 77 ALA A CA 1
ATOM 565 C C . ALA A 1 77 ? 4.813 6.667 -8.077 1.00 81.00 77 ALA A C 1
ATOM 567 O O . ALA A 1 77 ? 4.623 5.447 -8.092 1.00 81.00 77 ALA A O 1
ATOM 568 N N . TRP A 1 78 ? 4.755 7.363 -6.940 1.00 84.75 78 TRP A N 1
ATOM 569 C CA . TRP A 1 78 ? 4.470 6.740 -5.647 1.00 84.75 78 TRP A CA 1
ATOM 570 C C . TRP A 1 78 ? 3.120 6.005 -5.637 1.00 84.75 78 TRP A C 1
ATOM 572 O O . TRP A 1 78 ? 2.954 5.035 -4.896 1.00 84.75 78 TRP A O 1
ATOM 582 N N . ARG A 1 79 ? 2.150 6.484 -6.429 1.00 87.69 79 ARG A N 1
ATOM 583 C CA . ARG A 1 79 ? 0.784 5.966 -6.436 1.00 87.69 79 ARG A CA 1
ATOM 584 C C . ARG A 1 79 ? 0.724 4.610 -7.127 1.00 87.69 79 ARG A C 1
ATOM 586 O O . ARG A 1 79 ? 0.151 3.695 -6.551 1.00 87.69 79 ARG A O 1
ATOM 593 N N . GLU A 1 80 ? 1.378 4.453 -8.273 1.00 89.25 80 GLU A N 1
ATOM 594 C CA . GLU A 1 80 ? 1.477 3.181 -8.996 1.00 89.25 80 GLU A CA 1
ATOM 595 C C . GLU A 1 80 ? 2.175 2.131 -8.127 1.00 89.25 80 GLU A C 1
ATOM 597 O O . GLU A 1 80 ? 1.721 0.991 -8.034 1.00 89.25 80 GLU A O 1
ATOM 602 N N . ARG A 1 81 ? 3.230 2.528 -7.396 1.00 91.56 81 ARG A N 1
ATOM 603 C CA . ARG A 1 81 ? 3.866 1.659 -6.396 1.00 91.56 81 ARG A CA 1
ATOM 604 C C . ARG A 1 81 ? 2.881 1.192 -5.332 1.00 91.56 81 ARG A C 1
ATOM 606 O O . ARG A 1 81 ? 2.840 0.006 -5.020 1.00 91.56 81 ARG A O 1
ATOM 613 N N . ALA A 1 82 ? 2.117 2.119 -4.761 1.00 92.31 82 ALA A N 1
ATOM 614 C CA . ALA A 1 82 ? 1.163 1.809 -3.705 1.00 92.31 82 ALA A CA 1
ATOM 615 C C . ALA A 1 82 ? -0.008 0.952 -4.218 1.00 92.31 82 ALA A C 1
ATOM 617 O O . ALA A 1 82 ? -0.496 0.083 -3.497 1.00 92.31 82 ALA A O 1
ATOM 618 N N . GLU A 1 83 ? -0.438 1.156 -5.464 1.00 93.44 83 GLU A N 1
ATOM 619 C CA . GLU A 1 83 ? -1.458 0.341 -6.129 1.00 93.44 83 GLU A CA 1
ATOM 620 C C . GLU A 1 83 ? -0.943 -1.088 -6.369 1.00 93.44 83 GLU A C 1
ATOM 622 O O . GLU A 1 83 ? -1.628 -2.045 -6.001 1.00 93.44 83 GLU A O 1
ATOM 627 N N . ILE A 1 84 ? 0.294 -1.249 -6.859 1.00 94.75 84 ILE A N 1
ATOM 628 C CA . ILE A 1 84 ? 0.958 -2.559 -6.988 1.00 94.75 84 ILE A CA 1
ATOM 629 C C . ILE A 1 84 ? 1.132 -3.225 -5.621 1.00 94.75 84 ILE A C 1
ATOM 631 O O . ILE A 1 84 ? 0.865 -4.416 -5.479 1.00 94.75 84 ILE A O 1
ATOM 635 N N . ALA A 1 85 ? 1.528 -2.471 -4.595 1.00 94.94 85 ALA A N 1
ATOM 636 C CA . ALA A 1 85 ? 1.640 -2.985 -3.235 1.00 94.94 85 ALA A CA 1
ATOM 637 C C . ALA A 1 85 ? 0.294 -3.485 -2.698 1.00 94.94 85 ALA A C 1
ATOM 639 O O . ALA A 1 85 ? 0.228 -4.546 -2.081 1.00 94.94 85 ALA A O 1
ATOM 640 N N . ASN A 1 86 ? -0.786 -2.747 -2.963 1.00 95.00 86 ASN A N 1
ATOM 641 C CA . ASN A 1 86 ? -2.135 -3.147 -2.588 1.00 95.00 86 ASN A CA 1
ATOM 642 C C . ASN A 1 86 ? -2.567 -4.425 -3.319 1.00 95.00 86 ASN A C 1
ATOM 644 O O . ASN A 1 86 ? -3.052 -5.347 -2.673 1.00 95.00 86 ASN A O 1
ATOM 648 N N . ALA A 1 87 ? -2.362 -4.514 -4.633 1.00 94.88 87 ALA A N 1
ATOM 649 C CA . ALA A 1 87 ? -2.668 -5.722 -5.403 1.00 94.88 87 ALA A CA 1
ATOM 650 C C . ALA A 1 87 ? -1.846 -6.937 -4.928 1.00 94.88 87 ALA A C 1
ATOM 652 O O . ALA A 1 87 ? -2.390 -8.014 -4.684 1.00 94.88 87 ALA A O 1
ATOM 653 N N . ALA A 1 88 ? -0.543 -6.755 -4.693 1.00 94.88 88 ALA A N 1
ATOM 654 C CA . ALA A 1 88 ? 0.334 -7.803 -4.177 1.00 94.88 88 ALA A CA 1
ATOM 655 C C . ALA A 1 88 ? -0.079 -8.265 -2.770 1.00 94.88 88 ALA A C 1
ATOM 657 O O . ALA A 1 88 ? -0.056 -9.465 -2.484 1.00 94.88 88 ALA A O 1
ATOM 658 N N . LEU A 1 89 ? -0.504 -7.334 -1.908 1.00 94.38 89 LEU A N 1
ATOM 659 C CA . LEU A 1 89 ? -1.080 -7.636 -0.600 1.00 94.38 89 LEU A CA 1
ATOM 660 C C . LEU A 1 89 ? -2.356 -8.471 -0.733 1.00 94.38 89 LEU A C 1
ATOM 662 O O . LEU A 1 89 ? -2.468 -9.492 -0.062 1.00 94.38 89 LEU A O 1
ATOM 666 N N . MET A 1 90 ? -3.296 -8.077 -1.594 1.00 93.06 90 MET A N 1
ATOM 667 C CA . MET A 1 90 ? -4.549 -8.817 -1.776 1.00 93.06 90 MET A CA 1
ATOM 668 C C . MET A 1 90 ? -4.296 -10.234 -2.301 1.00 93.06 90 MET A C 1
ATOM 670 O O . MET A 1 90 ? -4.759 -11.195 -1.689 1.00 93.06 90 MET A O 1
ATOM 674 N N . ASN A 1 91 ? -3.448 -10.385 -3.322 1.00 92.12 91 ASN A N 1
ATOM 675 C CA . ASN A 1 91 ? -3.023 -11.692 -3.835 1.00 92.12 91 ASN A CA 1
ATOM 676 C C . ASN A 1 91 ? -2.328 -12.548 -2.751 1.00 92.12 91 ASN A C 1
ATOM 678 O O . ASN A 1 91 ? -2.442 -13.774 -2.712 1.00 92.12 91 ASN A O 1
ATOM 682 N N . TRP A 1 92 ? -1.571 -11.934 -1.836 1.00 91.31 92 TRP A N 1
ATOM 683 C CA . TRP A 1 92 ? -1.008 -12.659 -0.693 1.00 91.31 92 TRP A CA 1
ATOM 684 C C . TRP A 1 92 ? -2.103 -13.104 0.292 1.00 91.31 92 TRP A C 1
ATOM 686 O O . TRP A 1 92 ? -2.123 -14.264 0.706 1.00 91.31 92 TRP A O 1
ATOM 696 N N . LEU A 1 93 ? -3.040 -12.212 0.634 1.00 90.00 93 LEU A N 1
ATOM 697 C CA . LEU A 1 93 ? -4.122 -12.471 1.592 1.00 90.00 93 LEU A CA 1
ATOM 698 C C . LEU A 1 93 ? -5.104 -13.549 1.125 1.00 90.00 93 LEU A C 1
ATOM 700 O O . LEU A 1 93 ? -5.701 -14.217 1.965 1.00 90.00 93 LEU A O 1
ATOM 704 N N . GLU A 1 94 ? -5.260 -13.737 -0.182 1.00 88.00 94 GLU A N 1
ATOM 705 C CA . GLU A 1 94 ? -6.065 -14.821 -0.756 1.00 88.00 94 GLU A CA 1
ATOM 706 C C . GLU A 1 94 ? -5.411 -16.200 -0.592 1.00 88.00 94 GLU A C 1
ATOM 708 O O . GLU A 1 94 ? -6.102 -17.213 -0.490 1.00 88.00 94 GLU A O 1
ATOM 713 N N . ARG A 1 95 ? -4.075 -16.251 -0.530 1.00 84.75 95 ARG A N 1
ATOM 714 C CA . ARG A 1 95 ? -3.297 -17.500 -0.478 1.00 84.75 95 ARG A CA 1
ATOM 715 C C . ARG A 1 95 ? -2.902 -17.924 0.934 1.00 84.75 95 ARG A C 1
ATOM 717 O O . ARG A 1 95 ? -2.507 -19.072 1.133 1.00 84.75 95 ARG A O 1
ATOM 724 N N . GLY A 1 96 ? -2.972 -17.018 1.905 1.00 77.88 96 GLY A N 1
ATOM 725 C CA . GLY A 1 96 ? -2.410 -17.220 3.236 1.00 77.88 96 GLY A CA 1
ATOM 726 C C . GLY A 1 96 ? -3.313 -16.763 4.373 1.00 77.88 96 GLY A C 1
ATOM 727 O O . GLY A 1 96 ? -4.268 -16.008 4.206 1.00 77.88 96 GLY A O 1
ATOM 728 N N . ARG A 1 97 ? -2.975 -17.210 5.583 1.00 75.50 97 ARG A N 1
ATOM 729 C CA . ARG A 1 97 ? -3.518 -16.645 6.820 1.00 75.50 97 ARG A CA 1
ATOM 730 C C . ARG A 1 97 ? -2.449 -15.764 7.451 1.00 75.50 97 ARG A C 1
ATOM 732 O O . ARG A 1 97 ? -1.338 -16.224 7.684 1.00 75.50 97 ARG A O 1
ATOM 739 N N . PHE A 1 98 ? -2.803 -14.516 7.738 1.00 81.94 98 PHE A N 1
ATOM 740 C CA . PHE A 1 98 ? -2.001 -13.606 8.548 1.00 81.94 98 PHE A CA 1
ATOM 741 C C . PHE A 1 98 ? -2.693 -13.390 9.890 1.00 81.94 98 PHE A C 1
ATOM 743 O O . PHE A 1 98 ? -3.864 -13.004 9.920 1.00 81.94 98 PHE A O 1
ATOM 750 N N . ASP A 1 99 ? -1.970 -13.649 10.979 1.00 84.31 99 ASP A N 1
ATOM 751 C CA . ASP A 1 99 ? -2.398 -13.284 12.324 1.00 84.31 99 ASP A CA 1
ATOM 752 C C . ASP A 1 99 ? -1.924 -11.862 12.645 1.00 84.31 99 ASP A C 1
ATOM 754 O O . ASP A 1 99 ? -0.812 -11.640 13.124 1.00 84.31 99 ASP A O 1
ATOM 758 N N . ALA A 1 100 ? -2.785 -10.884 12.370 1.00 84.25 100 ALA A N 1
ATOM 759 C CA . ALA A 1 100 ? -2.492 -9.484 12.658 1.00 84.25 100 ALA A CA 1
ATOM 760 C C . ALA A 1 100 ? -2.437 -9.163 14.160 1.00 84.25 100 ALA A C 1
ATOM 762 O O . ALA A 1 100 ? -1.940 -8.096 14.514 1.00 84.25 100 ALA A O 1
ATOM 763 N N . ALA A 1 101 ? -2.923 -10.048 15.041 1.00 83.75 101 ALA A N 1
ATOM 764 C CA . ALA A 1 101 ? -2.793 -9.861 16.485 1.00 83.75 101 ALA A CA 1
ATOM 765 C C . ALA A 1 101 ? -1.362 -10.146 16.979 1.00 83.75 101 ALA A C 1
ATOM 767 O O . ALA A 1 101 ? -0.982 -9.669 18.046 1.00 83.75 101 ALA A O 1
ATOM 768 N N . SER A 1 102 ? -0.565 -10.872 16.186 1.00 82.81 102 SER A N 1
ATOM 769 C CA . SER A 1 102 ? 0.836 -11.205 16.468 1.00 82.81 102 SER A CA 1
ATOM 770 C C . SER A 1 102 ? 1.713 -10.962 15.229 1.00 82.81 102 SER A C 1
ATOM 772 O O . SER A 1 102 ? 2.226 -11.914 14.633 1.00 82.81 102 SER A O 1
ATOM 774 N N . PRO A 1 103 ? 1.885 -9.697 14.795 1.00 80.44 103 PRO A N 1
ATOM 775 C CA . PRO A 1 103 ? 2.616 -9.388 13.572 1.00 80.44 103 PRO A CA 1
ATOM 776 C C . PRO A 1 103 ? 4.104 -9.766 13.700 1.00 80.44 103 PRO A C 1
ATOM 778 O O . PRO A 1 103 ? 4.704 -9.583 14.765 1.00 80.44 103 PRO A O 1
ATOM 781 N N . PRO A 1 104 ? 4.754 -10.242 12.622 1.00 78.25 104 PRO A N 1
ATOM 782 C CA . PRO A 1 104 ? 6.186 -10.489 12.640 1.00 78.25 104 PRO A CA 1
ATOM 783 C C . PRO A 1 104 ? 6.967 -9.168 12.764 1.00 78.25 104 PRO A C 1
ATOM 785 O O . PRO A 1 104 ? 6.463 -8.098 12.398 1.00 78.25 104 PRO A O 1
ATOM 788 N N . PRO A 1 105 ? 8.237 -9.218 13.211 1.00 71.69 105 PRO A N 1
ATOM 789 C CA . PRO A 1 105 ? 9.095 -8.041 13.253 1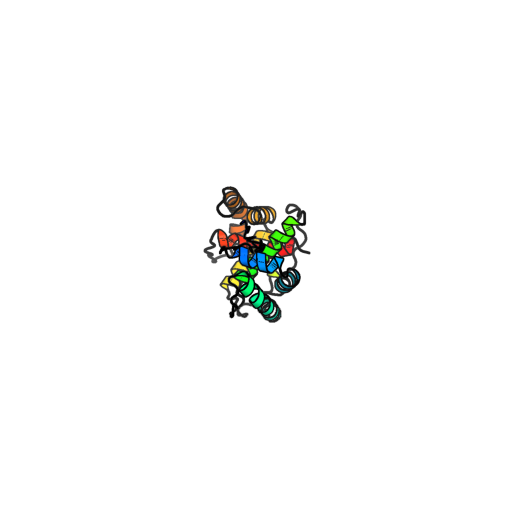.00 71.69 105 PRO A CA 1
ATOM 790 C C . PRO A 1 105 ? 9.182 -7.377 11.878 1.00 71.69 105 PRO A C 1
ATOM 792 O O . PRO A 1 105 ? 9.454 -8.039 10.869 1.00 71.69 105 PRO A O 1
ATOM 795 N N . ARG A 1 106 ? 8.978 -6.061 11.823 1.00 68.88 106 ARG A N 1
ATOM 796 C CA . ARG A 1 106 ? 8.978 -5.311 10.561 1.00 68.88 106 ARG A CA 1
ATOM 797 C C . ARG A 1 106 ? 10.401 -5.155 10.033 1.00 68.88 106 ARG A C 1
ATOM 799 O O . ARG A 1 106 ? 11.334 -4.920 10.796 1.00 68.88 106 ARG A O 1
ATOM 806 N N . ALA A 1 107 ? 10.583 -5.309 8.723 1.00 64.38 107 ALA A N 1
ATOM 807 C CA . ALA A 1 107 ? 11.844 -4.928 8.092 1.00 64.38 107 ALA A CA 1
ATOM 808 C C . ALA A 1 107 ? 11.953 -3.390 8.066 1.00 64.38 107 ALA A C 1
ATOM 810 O O . ALA A 1 107 ? 10.957 -2.705 7.859 1.00 64.38 107 ALA A O 1
ATOM 811 N N . SER A 1 108 ? 13.154 -2.843 8.256 1.00 60.69 108 SER A N 1
ATOM 812 C CA . SER A 1 108 ? 13.424 -1.393 8.312 1.00 60.69 108 SER A CA 1
ATOM 813 C C . SER A 1 108 ? 13.305 -0.663 6.964 1.00 60.69 108 SER A C 1
ATOM 815 O O . SER A 1 108 ? 13.583 0.533 6.882 1.00 60.69 108 SER A O 1
ATOM 817 N N . TRP A 1 109 ? 12.889 -1.371 5.911 1.00 61.03 109 TRP A N 1
ATOM 818 C CA . TRP A 1 109 ? 12.850 -0.911 4.520 1.00 61.03 109 TRP A CA 1
ATOM 819 C C . TRP A 1 109 ? 12.027 0.384 4.324 1.00 61.03 109 TRP A C 1
ATOM 821 O O . TRP A 1 109 ? 12.319 1.165 3.421 1.00 61.03 109 TRP A O 1
ATOM 831 N N . ALA A 1 110 ? 11.049 0.655 5.198 1.00 55.34 110 ALA A N 1
ATOM 832 C CA . ALA A 1 110 ? 10.172 1.826 5.135 1.00 55.34 110 ALA A CA 1
ATOM 833 C C . ALA A 1 110 ? 10.843 3.163 5.521 1.00 55.34 110 ALA A C 1
ATOM 835 O O . ALA A 1 110 ? 10.314 4.228 5.207 1.00 55.34 110 ALA A O 1
ATOM 836 N N . LEU A 1 111 ? 12.010 3.138 6.178 1.00 57.09 111 LEU A N 1
ATOM 837 C CA . LEU A 1 111 ? 12.667 4.344 6.706 1.00 57.09 111 LEU A CA 1
ATOM 838 C C . LEU A 1 111 ? 13.794 4.887 5.815 1.00 57.09 111 LEU A C 1
ATOM 840 O O . LEU A 1 111 ? 14.424 5.880 6.166 1.00 57.09 111 LEU A O 1
ATOM 844 N N . THR A 1 112 ? 14.071 4.257 4.671 1.00 63.31 112 THR A N 1
ATOM 845 C CA . THR A 1 112 ? 15.269 4.543 3.858 1.00 63.31 112 THR A CA 1
ATOM 846 C C . THR A 1 112 ? 14.989 5.357 2.589 1.00 63.31 112 THR A C 1
ATOM 848 O O . THR A 1 112 ? 15.729 5.254 1.614 1.00 63.31 112 THR A O 1
ATOM 851 N N . VAL A 1 113 ? 13.928 6.168 2.577 1.00 65.81 113 VAL A N 1
ATOM 852 C CA . VAL A 1 113 ? 13.660 7.087 1.458 1.00 65.81 113 VAL A CA 1
ATOM 853 C C . VAL A 1 113 ? 14.465 8.367 1.669 1.00 65.81 113 VAL A C 1
ATOM 855 O O . VAL A 1 113 ? 14.267 9.061 2.668 1.00 65.81 113 VAL A O 1
ATOM 858 N N . SER A 1 114 ? 15.378 8.693 0.753 1.00 61.22 114 SER A N 1
ATOM 859 C CA . SER A 1 114 ? 16.096 9.968 0.802 1.00 61.22 114 SER A CA 1
ATOM 860 C C . SER A 1 114 ? 15.228 11.092 0.235 1.00 61.22 114 SER A C 1
ATOM 862 O O . SER A 1 114 ? 14.704 11.000 -0.877 1.00 61.22 114 SER A O 1
ATOM 864 N N . GLU A 1 115 ? 15.070 12.173 1.001 1.00 63.22 115 GLU A N 1
ATOM 865 C CA . GLU A 1 115 ? 14.451 13.409 0.515 1.00 63.22 115 GLU A CA 1
ATOM 866 C C . GLU A 1 115 ? 15.209 13.913 -0.727 1.00 63.22 115 GLU A C 1
ATOM 868 O O . GLU A 1 115 ? 16.440 13.949 -0.733 1.00 63.22 115 GLU A O 1
ATOM 873 N N . GLY A 1 116 ? 14.483 14.282 -1.789 1.00 62.06 116 GLY A N 1
ATOM 874 C CA . GLY A 1 116 ? 15.085 14.748 -3.046 1.00 62.06 116 GLY A CA 1
ATOM 875 C C . GLY A 1 116 ? 15.480 13.627 -4.012 1.00 62.06 116 GLY A C 1
ATOM 876 O O . GLY A 1 116 ? 16.058 13.900 -5.064 1.00 62.06 116 GLY A O 1
ATOM 877 N N . SER A 1 117 ? 15.153 12.374 -3.686 1.00 69.50 117 SER A N 1
ATOM 878 C CA . SER A 1 117 ? 15.214 11.273 -4.645 1.00 69.50 117 SER A CA 1
ATOM 879 C C . SER A 1 117 ? 14.132 11.399 -5.724 1.00 69.50 117 SER A C 1
ATOM 881 O O . SER A 1 117 ? 13.129 12.103 -5.581 1.00 69.50 117 SER A O 1
ATOM 883 N N . TRP A 1 118 ? 14.375 10.757 -6.865 1.00 68.88 118 TRP A N 1
ATOM 884 C CA . TRP A 1 118 ? 13.567 10.906 -8.073 1.00 68.88 118 TRP A CA 1
ATOM 885 C C . TRP A 1 118 ? 12.109 10.490 -7.824 1.00 68.88 118 TRP A C 1
ATOM 887 O O . TRP A 1 118 ? 11.842 9.320 -7.579 1.00 68.88 118 TRP A O 1
ATOM 897 N N . GLY A 1 119 ? 11.181 11.452 -7.878 1.00 74.00 119 GLY A N 1
ATOM 898 C CA . GLY A 1 119 ? 9.748 11.221 -7.650 1.00 74.00 119 GLY A CA 1
ATOM 899 C C . GLY A 1 119 ? 9.293 11.252 -6.183 1.00 74.00 119 GLY A C 1
ATOM 900 O O . GLY A 1 119 ? 8.107 11.051 -5.934 1.00 74.00 119 GLY A O 1
ATOM 901 N N . TYR A 1 120 ? 10.186 11.536 -5.223 1.00 80.75 120 TYR A N 1
ATOM 902 C CA . TYR A 1 120 ? 9.871 11.561 -3.787 1.00 80.75 120 TYR A CA 1
ATOM 903 C C . TYR A 1 120 ? 10.270 12.890 -3.138 1.00 80.75 120 TYR A C 1
ATOM 905 O O . TYR A 1 120 ? 11.406 13.103 -2.702 1.00 80.75 120 TYR A O 1
ATOM 913 N N . ASP A 1 121 ? 9.299 13.795 -3.038 1.00 83.94 121 ASP A N 1
ATOM 914 C CA . ASP A 1 121 ? 9.442 15.012 -2.247 1.00 83.94 121 ASP A CA 1
ATOM 915 C C . ASP A 1 121 ? 9.269 14.743 -0.737 1.00 83.94 121 ASP A C 1
ATOM 917 O O . ASP A 1 121 ? 8.886 13.656 -0.291 1.00 83.94 121 ASP A O 1
ATOM 921 N N . ARG A 1 122 ? 9.532 15.769 0.077 1.00 82.69 122 ARG A N 1
ATOM 922 C CA . ARG A 1 122 ? 9.388 15.705 1.539 1.00 82.69 122 ARG A CA 1
ATOM 923 C C . ARG A 1 122 ? 7.983 15.285 1.988 1.00 82.69 122 ARG A C 1
ATOM 925 O O . ARG A 1 122 ? 7.846 14.630 3.024 1.00 82.69 122 ARG A O 1
ATOM 932 N N . ASN A 1 123 ? 6.942 15.681 1.261 1.00 85.06 123 ASN A N 1
ATOM 933 C CA . ASN A 1 123 ? 5.568 15.338 1.604 1.00 85.06 123 ASN A CA 1
ATOM 934 C C . ASN A 1 123 ? 5.316 13.841 1.383 1.00 85.06 123 ASN A C 1
ATOM 936 O O . ASN A 1 123 ? 4.786 13.181 2.273 1.00 85.06 123 ASN A O 1
ATOM 940 N N . LEU A 1 124 ? 5.781 13.282 0.265 1.00 84.94 124 LEU A N 1
ATOM 941 C CA . LEU A 1 124 ? 5.673 11.852 -0.026 1.00 84.94 124 LEU A CA 1
ATOM 942 C C . LEU A 1 124 ? 6.465 10.993 0.961 1.00 84.94 124 LEU A C 1
ATOM 944 O O . LEU A 1 124 ? 5.946 9.987 1.445 1.00 84.94 124 LEU A O 1
ATOM 948 N N . VAL A 1 125 ? 7.679 11.414 1.331 1.00 84.62 125 VAL A N 1
ATOM 949 C CA . VAL A 1 125 ? 8.445 10.755 2.405 1.00 84.62 125 VAL A CA 1
ATOM 950 C C . VAL A 1 125 ? 7.637 10.736 3.706 1.00 84.62 125 VAL A C 1
ATOM 952 O O . VAL A 1 125 ? 7.511 9.690 4.342 1.00 84.62 125 VAL A O 1
ATOM 955 N N . SER A 1 126 ? 7.029 11.869 4.067 1.00 86.88 126 SER A N 1
ATOM 956 C CA . SER A 1 126 ? 6.240 11.986 5.299 1.00 86.88 126 SER A CA 1
ATOM 957 C C . SER A 1 126 ? 4.978 11.111 5.268 1.00 86.88 126 SER A C 1
ATOM 959 O O . SER A 1 126 ? 4.653 10.478 6.267 1.00 86.88 126 SER A O 1
ATOM 961 N N . ILE A 1 127 ? 4.291 11.021 4.124 1.00 88.25 127 ILE A N 1
ATOM 962 C CA . ILE A 1 127 ? 3.113 10.157 3.937 1.00 88.25 127 ILE A CA 1
ATOM 963 C C . ILE A 1 127 ? 3.479 8.675 4.089 1.00 88.25 127 ILE A C 1
ATOM 965 O O . ILE A 1 127 ? 2.729 7.909 4.695 1.00 88.25 127 ILE A O 1
ATOM 969 N N . ARG A 1 128 ? 4.641 8.256 3.578 1.00 87.44 128 ARG A N 1
ATOM 970 C CA . ARG A 1 128 ? 5.108 6.867 3.715 1.00 87.44 128 ARG A CA 1
ATOM 971 C C . ARG A 1 128 ? 5.482 6.533 5.154 1.00 87.44 128 ARG A C 1
ATOM 973 O O . ARG A 1 128 ? 5.069 5.493 5.654 1.00 87.44 128 ARG A O 1
ATOM 980 N N . GLN A 1 129 ? 6.199 7.428 5.834 1.00 87.69 129 GLN A N 1
ATOM 981 C CA . GLN A 1 129 ? 6.508 7.286 7.262 1.00 87.69 129 GLN A CA 1
ATOM 982 C C . GLN A 1 129 ? 5.236 7.243 8.116 1.00 87.69 129 GLN A C 1
ATOM 984 O O . GLN A 1 129 ? 5.143 6.457 9.056 1.00 87.69 129 GLN A O 1
ATOM 989 N N . PHE A 1 130 ? 4.236 8.050 7.756 1.00 90.69 130 PHE A N 1
ATOM 990 C CA . PHE A 1 130 ? 2.921 8.027 8.379 1.00 90.69 130 PHE A CA 1
ATOM 991 C C . PHE A 1 130 ? 2.240 6.661 8.212 1.00 90.69 130 PHE A C 1
ATOM 993 O O . PHE A 1 130 ? 1.862 6.052 9.209 1.00 90.69 130 PHE A O 1
ATOM 1000 N N . GLY A 1 131 ? 2.141 6.137 6.985 1.00 91.81 131 GLY A N 1
ATOM 1001 C CA . GLY A 1 131 ? 1.565 4.810 6.734 1.00 91.81 131 GLY A CA 1
ATOM 1002 C C . GLY A 1 131 ? 2.306 3.689 7.460 1.00 91.81 131 GLY A C 1
ATOM 1003 O O . GLY A 1 131 ? 1.680 2.804 8.043 1.00 91.81 131 GLY A O 1
ATOM 1004 N N . ASP A 1 132 ? 3.636 3.766 7.485 1.00 90.94 132 ASP A N 1
ATOM 1005 C CA . ASP A 1 132 ? 4.487 2.837 8.218 1.00 90.94 132 ASP A CA 1
ATOM 1006 C C . ASP A 1 132 ? 4.168 2.837 9.720 1.00 90.94 132 ASP A C 1
ATOM 1008 O O . ASP A 1 132 ? 3.872 1.786 10.288 1.00 90.94 132 ASP A O 1
ATOM 1012 N N . CYS A 1 133 ? 4.140 4.013 10.348 1.00 92.25 133 CYS A N 1
ATOM 1013 C CA . CYS A 1 133 ? 3.771 4.166 11.753 1.00 92.25 133 CYS A CA 1
ATOM 1014 C C . CYS A 1 133 ? 2.363 3.617 12.045 1.00 92.25 133 CYS A C 1
ATOM 1016 O O . CYS A 1 133 ? 2.179 2.870 13.006 1.00 92.25 133 CYS A O 1
ATOM 1018 N N . VAL A 1 134 ? 1.376 3.920 11.194 1.00 94.50 134 VAL A N 1
ATOM 1019 C CA . VAL A 1 134 ? -0.019 3.490 11.390 1.00 94.50 134 VAL A CA 1
ATOM 1020 C C . VAL A 1 134 ? -0.132 1.967 11.399 1.00 94.50 134 VAL A C 1
ATOM 1022 O O . VAL A 1 134 ? -0.771 1.402 12.286 1.00 94.50 134 VAL A O 1
ATOM 1025 N N . VAL A 1 135 ? 0.524 1.291 10.452 1.00 94.00 135 VAL A N 1
ATOM 1026 C CA . VAL A 1 135 ? 0.546 -0.178 10.396 1.00 94.00 135 VAL A CA 1
ATOM 1027 C C . VAL A 1 135 ? 1.319 -0.773 11.574 1.00 94.00 135 VAL A C 1
ATOM 1029 O O . VAL A 1 135 ? 0.966 -1.850 12.048 1.00 94.00 135 VAL A O 1
ATOM 1032 N N . ALA A 1 136 ? 2.346 -0.083 12.081 1.00 91.62 136 ALA A N 1
ATOM 1033 C CA . ALA A 1 136 ? 3.067 -0.510 13.280 1.00 91.62 136 ALA A CA 1
ATOM 1034 C C . ALA A 1 136 ? 2.186 -0.480 14.536 1.00 91.62 136 ALA A C 1
ATOM 1036 O O . ALA A 1 136 ? 2.237 -1.411 15.336 1.00 91.62 136 ALA A O 1
ATOM 1037 N N . LEU A 1 137 ? 1.397 0.586 14.710 1.00 93.94 137 LEU A N 1
ATOM 1038 C CA . LEU A 1 137 ? 0.552 0.776 15.889 1.00 93.94 137 LEU A CA 1
ATOM 1039 C C . LEU A 1 137 ? -0.740 -0.045 15.837 1.00 93.94 137 LEU A C 1
ATOM 1041 O O . LEU A 1 137 ? -1.211 -0.498 16.877 1.00 93.94 137 LEU A O 1
ATOM 1045 N N . ASN A 1 138 ? -1.332 -0.228 14.653 1.00 95.62 138 ASN A N 1
ATOM 1046 C CA . ASN A 1 138 ? -2.598 -0.945 14.503 1.00 95.62 138 ASN A CA 1
ATOM 1047 C C . ASN A 1 138 ? -2.631 -1.830 13.236 1.00 95.62 138 ASN A C 1
ATOM 1049 O O . ASN A 1 138 ? -3.342 -1.522 12.272 1.00 95.62 138 ASN A O 1
ATOM 1053 N N . PRO A 1 139 ? -1.892 -2.956 13.230 1.00 94.19 139 PRO A N 1
ATOM 1054 C CA . PRO A 1 139 ? -1.851 -3.879 12.094 1.00 94.19 139 PRO A CA 1
ATOM 1055 C C . PRO A 1 139 ? -3.208 -4.539 11.815 1.00 94.19 139 PRO A C 1
ATOM 1057 O O . PRO A 1 139 ? -3.552 -4.759 10.655 1.00 94.19 139 PRO A O 1
ATOM 1060 N N . VAL A 1 140 ? -4.006 -4.812 12.856 1.00 95.06 140 VAL A N 1
ATOM 1061 C CA . VAL A 1 140 ? -5.357 -5.387 12.722 1.00 95.06 140 VAL A CA 1
ATOM 1062 C C . VAL A 1 140 ? -6.273 -4.425 11.968 1.00 95.06 140 VAL A C 1
ATOM 1064 O O . VAL A 1 140 ? -6.858 -4.802 10.957 1.00 95.06 140 VAL A O 1
ATOM 1067 N N . GLY A 1 141 ? -6.336 -3.159 12.388 1.00 95.88 141 GLY A N 1
ATOM 1068 C CA . GLY A 1 141 ? -7.149 -2.144 11.717 1.00 95.88 141 GLY A CA 1
ATOM 1069 C C . GLY A 1 141 ? -6.693 -1.865 10.282 1.00 95.88 141 GLY A C 1
ATOM 1070 O O . GLY A 1 141 ? -7.525 -1.634 9.403 1.00 95.88 141 GLY A O 1
ATOM 1071 N N . ALA A 1 142 ? -5.383 -1.925 10.016 1.00 95.88 142 ALA A N 1
ATOM 1072 C CA . ALA A 1 142 ? -4.846 -1.780 8.664 1.00 95.88 142 ALA A CA 1
ATOM 1073 C C . ALA A 1 142 ? -5.256 -2.954 7.764 1.00 95.88 142 ALA A C 1
ATOM 1075 O O . ALA A 1 142 ? -5.642 -2.746 6.612 1.00 95.88 142 ALA A O 1
ATOM 1076 N N . LEU A 1 143 ? -5.231 -4.178 8.299 1.00 94.88 143 LEU A N 1
ATOM 1077 C CA . LEU A 1 143 ? -5.694 -5.367 7.594 1.00 94.88 143 LEU A CA 1
ATOM 1078 C C . LEU A 1 143 ? -7.201 -5.327 7.322 1.00 94.88 143 LEU A C 1
ATOM 1080 O O . LEU A 1 143 ? -7.629 -5.651 6.212 1.00 94.88 143 LEU A O 1
ATOM 1084 N N . ASP A 1 144 ? -7.998 -4.900 8.299 1.00 95.62 144 ASP A N 1
ATOM 1085 C CA . ASP A 1 144 ? -9.442 -4.728 8.132 1.00 95.62 144 ASP A CA 1
ATOM 1086 C C . ASP A 1 144 ? -9.753 -3.690 7.048 1.00 95.62 144 ASP A C 1
ATOM 1088 O O . ASP A 1 144 ? -10.642 -3.899 6.217 1.00 95.62 144 ASP A O 1
ATOM 1092 N N . LEU A 1 145 ? -8.986 -2.594 6.993 1.00 95.88 145 LEU A N 1
ATOM 1093 C CA . LEU A 1 145 ? -9.100 -1.605 5.924 1.00 95.88 145 LEU A CA 1
ATOM 1094 C C . LEU A 1 145 ? -8.760 -2.218 4.560 1.00 95.88 145 LEU A C 1
ATOM 1096 O O . LEU A 1 145 ? -9.539 -2.053 3.616 1.00 95.88 145 LEU A O 1
ATOM 1100 N N . ALA A 1 146 ? -7.647 -2.947 4.457 1.00 93.56 146 ALA A N 1
ATOM 1101 C CA . ALA A 1 146 ? -7.227 -3.596 3.216 1.00 93.56 146 ALA A CA 1
ATOM 1102 C C . ALA A 1 146 ? -8.295 -4.570 2.686 1.00 93.56 146 ALA A C 1
ATOM 1104 O O . ALA A 1 146 ? -8.629 -4.526 1.505 1.00 93.56 146 ALA A O 1
ATOM 1105 N N . ARG A 1 147 ? -8.897 -5.377 3.570 1.00 93.12 147 ARG A N 1
ATOM 1106 C CA . ARG A 1 147 ? -9.936 -6.366 3.225 1.00 93.12 147 ARG A CA 1
ATOM 1107 C C . ARG A 1 147 ? -11.316 -5.772 2.956 1.00 93.12 147 ARG A C 1
ATOM 1109 O O . ARG A 1 147 ? -12.160 -6.431 2.353 1.00 93.12 147 ARG A O 1
ATOM 1116 N N . SER A 1 148 ? -11.588 -4.566 3.443 1.00 94.31 148 SER A N 1
ATOM 1117 C CA . SER A 1 148 ? -12.906 -3.954 3.294 1.00 94.31 148 SER A CA 1
ATOM 1118 C C . SER A 1 148 ? -13.219 -3.584 1.841 1.00 94.31 148 SER A C 1
ATOM 1120 O O . SER A 1 148 ? -12.357 -3.104 1.105 1.00 94.31 148 SER A O 1
ATOM 1122 N N . THR A 1 149 ? -14.484 -3.726 1.437 1.00 91.75 149 THR A N 1
ATOM 1123 C CA . THR A 1 149 ? -14.967 -3.223 0.142 1.00 91.75 149 THR A CA 1
ATOM 1124 C C . THR A 1 149 ? -14.968 -1.692 0.128 1.00 91.75 149 THR A C 1
ATOM 1126 O O . THR A 1 149 ? -15.431 -1.062 1.084 1.00 91.75 149 THR A O 1
ATOM 1129 N N . ARG A 1 150 ? -14.504 -1.079 -0.966 1.00 89.50 150 ARG A N 1
ATOM 1130 C CA . ARG A 1 150 ? -14.505 0.383 -1.164 1.00 89.50 150 ARG A CA 1
ATOM 1131 C C . ARG A 1 150 ? -15.882 0.998 -0.973 1.00 89.50 150 ARG A C 1
ATOM 1133 O O . ARG A 1 150 ? -16.883 0.439 -1.412 1.00 89.50 150 ARG A O 1
ATOM 1140 N N . GLY A 1 151 ? -15.944 2.137 -0.289 1.00 89.12 151 GLY A N 1
ATOM 1141 C CA . GLY A 1 151 ? -17.187 2.864 -0.032 1.00 89.12 151 GLY A CA 1
ATOM 1142 C C . GLY A 1 151 ? -18.159 2.152 0.918 1.00 89.12 151 GLY A C 1
ATOM 1143 O O . GLY A 1 151 ? -19.218 2.699 1.247 1.00 89.12 151 GLY A O 1
ATOM 1144 N N . SER A 1 152 ? -17.825 0.953 1.403 1.00 94.25 152 SER A N 1
ATOM 1145 C CA . SER A 1 152 ? -18.717 0.150 2.239 1.00 94.25 152 SER A CA 1
ATOM 1146 C C . SER A 1 152 ? -18.795 0.655 3.680 1.00 94.25 152 SER A C 1
ATOM 1148 O O . SER A 1 152 ? -17.961 1.425 4.159 1.0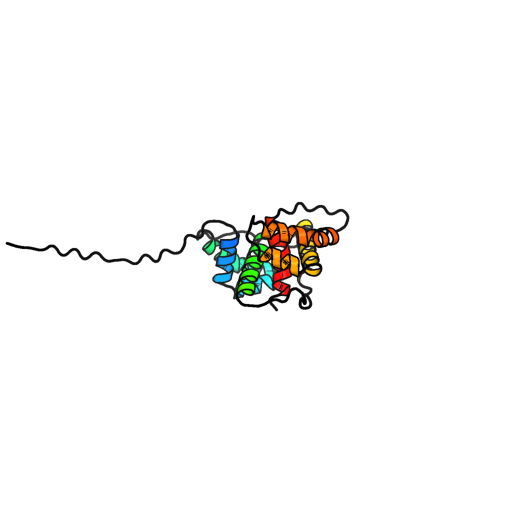0 94.25 152 SER A O 1
ATOM 1150 N N . VAL A 1 153 ? -19.805 0.186 4.419 1.00 95.50 153 VAL A N 1
ATOM 1151 C CA . VAL A 1 153 ? -19.893 0.400 5.875 1.00 95.50 153 VAL A CA 1
ATOM 1152 C C . VAL A 1 153 ? -18.674 -0.193 6.592 1.00 95.50 153 VAL A C 1
ATOM 1154 O O . VAL A 1 153 ? -18.183 0.423 7.539 1.00 95.50 153 VAL A O 1
ATOM 1157 N N . GLY A 1 154 ? -18.170 -1.338 6.115 1.00 95.19 154 GLY A N 1
ATOM 1158 C CA . GLY A 1 154 ? -16.991 -2.010 6.662 1.00 95.19 154 GLY A CA 1
ATOM 1159 C C . GLY A 1 154 ? -15.735 -1.153 6.550 1.00 95.19 154 GLY A C 1
ATOM 1160 O O . GLY A 1 154 ? -15.046 -0.952 7.543 1.00 95.19 154 GLY A O 1
ATOM 1161 N N . GLU A 1 155 ? -15.505 -0.530 5.392 1.00 95.19 155 GLU A N 1
ATOM 1162 C CA . GLU A 1 155 ? -14.385 0.403 5.207 1.00 95.19 155 GLU A CA 1
ATOM 1163 C C . GLU A 1 155 ? -14.489 1.586 6.172 1.00 95.19 155 GLU A C 1
ATOM 1165 O O . GLU A 1 155 ? -13.517 1.972 6.821 1.00 95.19 155 GLU A O 1
ATOM 1170 N N . ARG A 1 156 ? -15.693 2.148 6.347 1.00 95.50 156 ARG A N 1
ATOM 1171 C CA . ARG A 1 156 ? -15.883 3.243 7.308 1.00 95.50 156 ARG A CA 1
ATOM 1172 C C . ARG A 1 156 ? -15.591 2.822 8.743 1.00 95.50 156 ARG A C 1
ATOM 1174 O O . ARG A 1 156 ? -15.084 3.642 9.503 1.00 95.50 156 ARG A O 1
ATOM 1181 N N . ALA A 1 157 ? -15.944 1.595 9.115 1.00 96.31 157 ALA A N 1
ATOM 1182 C CA . ALA A 1 157 ? -15.653 1.050 10.433 1.00 96.31 157 ALA A CA 1
ATOM 1183 C C . ALA A 1 157 ? -14.147 0.835 10.632 1.00 96.31 157 ALA A C 1
ATOM 1185 O O . ALA A 1 157 ? -13.620 1.304 11.637 1.00 96.31 157 ALA A O 1
ATOM 1186 N N . ALA A 1 158 ? -13.458 0.247 9.651 1.00 96.75 158 ALA A N 1
ATOM 1187 C CA . ALA A 1 158 ? -12.010 0.050 9.687 1.00 96.75 158 ALA A CA 1
ATOM 1188 C C . ALA A 1 158 ? -11.251 1.382 9.818 1.00 96.75 158 ALA A C 1
ATOM 1190 O O . ALA A 1 158 ? -10.386 1.528 10.677 1.00 96.75 158 ALA A O 1
ATOM 1191 N N . ILE A 1 159 ? -11.648 2.407 9.054 1.00 95.94 159 ILE A N 1
ATOM 1192 C CA . ILE A 1 159 ? -11.050 3.750 9.156 1.00 95.94 159 ILE A CA 1
ATOM 1193 C C . ILE A 1 159 ? -11.248 4.349 10.556 1.00 95.94 159 ILE A C 1
ATOM 1195 O O . ILE A 1 159 ? -10.316 4.928 11.106 1.00 95.94 159 ILE A O 1
ATOM 1199 N N . ARG A 1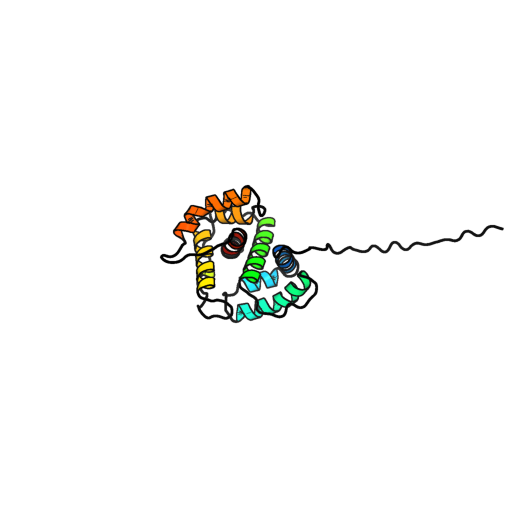 160 ? -12.441 4.209 11.156 1.00 95.88 160 ARG A N 1
ATOM 1200 C CA . ARG A 1 160 ? -12.686 4.691 12.529 1.00 95.88 160 ARG A CA 1
ATOM 1201 C C . ARG A 1 160 ? -11.837 3.951 13.560 1.00 95.88 160 ARG A C 1
ATOM 1203 O O . ARG A 1 160 ? -11.353 4.577 14.494 1.00 95.88 160 ARG A O 1
ATOM 1210 N N . ALA A 1 161 ? -11.651 2.644 13.390 1.00 95.75 161 ALA A N 1
ATOM 1211 C CA . ALA A 1 161 ? -10.793 1.849 14.265 1.00 95.75 161 ALA A CA 1
ATOM 1212 C C . ALA A 1 161 ? -9.311 2.250 14.144 1.00 95.75 161 ALA A C 1
ATOM 1214 O O . ALA A 1 161 ? -8.564 2.147 15.114 1.00 95.75 161 ALA A O 1
ATOM 1215 N N . LEU A 1 162 ? -8.895 2.754 12.979 1.00 96.38 162 LEU A N 1
ATOM 1216 C CA . LEU A 1 162 ? -7.553 3.289 12.755 1.00 96.38 162 LEU A CA 1
ATOM 1217 C C . LEU A 1 162 ? -7.343 4.693 13.335 1.00 96.38 162 LEU A C 1
ATOM 1219 O O . LEU A 1 162 ? -6.198 5.047 13.597 1.00 96.38 162 LEU A O 1
ATOM 1223 N N . THR A 1 163 ? -8.398 5.486 13.567 1.00 94.50 163 THR A N 1
ATOM 1224 C CA . THR A 1 163 ? -8.290 6.895 13.996 1.00 94.50 163 THR A CA 1
ATOM 1225 C C . THR A 1 163 ? -7.300 7.155 15.140 1.00 94.50 163 THR A C 1
ATOM 1227 O O . THR A 1 163 ? -6.532 8.105 15.000 1.00 94.50 163 THR A O 1
ATOM 1230 N N . PRO A 1 164 ? -7.239 6.356 16.225 1.00 95.81 164 PRO A N 1
ATOM 1231 C CA . PRO A 1 164 ? -6.238 6.569 17.272 1.00 95.81 164 PRO A CA 1
ATOM 1232 C C . PRO A 1 164 ? -4.799 6.492 16.739 1.00 95.81 164 PRO A C 1
ATOM 1234 O O . PRO A 1 164 ? -4.033 7.432 16.917 1.00 95.81 164 PRO A O 1
ATOM 1237 N N . ALA A 1 165 ? -4.470 5.444 15.976 1.00 96.06 165 ALA A N 1
ATOM 1238 C CA . ALA A 1 165 ? -3.152 5.288 15.359 1.00 96.06 165 ALA A CA 1
ATOM 1239 C C . ALA A 1 165 ? -2.859 6.383 14.321 1.00 96.06 165 ALA A C 1
ATOM 1241 O O . ALA A 1 165 ? -1.729 6.851 14.228 1.00 96.06 165 ALA A O 1
ATOM 1242 N N . LEU A 1 166 ? -3.871 6.829 13.561 1.00 93.81 166 LEU A N 1
ATOM 1243 C CA . LEU A 1 166 ? -3.716 7.968 12.649 1.00 93.81 166 LEU A CA 1
ATOM 1244 C C . LEU A 1 166 ? -3.307 9.228 13.424 1.00 93.81 166 LEU A C 1
ATOM 1246 O O . LEU A 1 166 ? -2.392 9.921 13.001 1.00 93.81 166 LEU A O 1
ATOM 1250 N N . ASN A 1 167 ? -3.946 9.515 14.558 1.00 92.50 167 ASN A N 1
ATOM 1251 C CA . ASN A 1 167 ? -3.626 10.696 15.358 1.00 92.50 167 ASN A CA 1
ATOM 1252 C C . ASN A 1 167 ? -2.228 10.610 15.984 1.00 92.50 167 ASN A C 1
ATOM 1254 O O . ASN A 1 167 ? -1.484 11.585 15.921 1.00 92.50 167 ASN A O 1
ATOM 1258 N N . ASP A 1 168 ? -1.856 9.450 16.524 1.00 94.00 168 ASP A N 1
ATOM 1259 C CA . ASP A 1 168 ? -0.557 9.248 17.180 1.00 94.00 168 ASP A CA 1
ATOM 1260 C C . ASP A 1 168 ? 0.619 9.305 16.189 1.00 94.00 168 ASP A C 1
ATOM 1262 O O . ASP A 1 168 ? 1.725 9.713 16.543 1.00 94.00 168 ASP A O 1
ATOM 1266 N N . CYS A 1 169 ? 0.381 8.929 14.929 1.00 92.88 169 CYS A N 1
ATOM 1267 C CA . CYS A 1 169 ? 1.390 8.936 13.871 1.00 92.88 169 CYS A CA 1
ATOM 1268 C C . CYS A 1 169 ? 1.517 10.269 13.122 1.00 92.88 169 CYS A C 1
ATOM 1270 O O . CYS A 1 169 ? 2.412 10.420 12.284 1.00 92.88 169 CYS A O 1
ATOM 1272 N N . LEU A 1 170 ? 0.642 11.245 13.383 1.00 90.44 170 LEU A N 1
ATOM 1273 C CA . LEU A 1 170 ? 0.776 12.583 12.812 1.00 90.44 170 LEU A CA 1
ATOM 1274 C C . LEU A 1 170 ? 1.936 13.320 13.486 1.00 90.44 170 LEU A C 1
ATOM 1276 O O . LEU A 1 170 ? 1.866 13.705 14.651 1.00 90.44 170 LEU A O 1
ATOM 1280 N N . ALA A 1 171 ? 3.012 13.553 12.733 1.00 78.50 171 ALA A N 1
ATOM 1281 C CA . ALA A 1 171 ? 4.143 14.320 13.239 1.00 78.50 171 ALA A CA 1
ATOM 1282 C C . ALA A 1 171 ? 3.714 15.756 13.626 1.00 78.50 171 ALA A C 1
ATOM 1284 O O . ALA A 1 171 ? 2.932 16.380 12.897 1.00 78.50 171 ALA A O 1
ATOM 1285 N N . PRO A 1 172 ? 4.247 16.326 14.726 1.00 79.06 172 PRO A N 1
ATOM 1286 C CA . PRO A 1 172 ? 3.898 17.675 15.159 1.00 79.06 172 PRO A CA 1
ATOM 1287 C C . PRO A 1 172 ? 4.065 18.713 14.042 1.00 79.06 172 PRO A C 1
ATOM 1289 O O . PRO A 1 172 ? 5.083 18.750 13.348 1.00 79.06 172 PRO A O 1
ATOM 1292 N N . GLY A 1 173 ? 3.054 19.565 13.860 1.00 76.88 173 GLY A N 1
ATOM 1293 C CA . GLY A 1 173 ? 3.058 20.607 12.828 1.00 76.88 173 GLY A CA 1
ATOM 1294 C C . GLY A 1 173 ? 2.864 20.099 11.393 1.00 76.88 173 GLY A C 1
ATOM 1295 O O . GLY A 1 173 ? 3.000 20.885 10.455 1.00 76.88 173 GLY A O 1
ATOM 1296 N N . LYS A 1 174 ? 2.546 18.813 11.193 1.00 77.38 174 LYS A N 1
ATOM 1297 C CA . LYS A 1 174 ? 2.144 18.268 9.891 1.00 77.38 174 LYS A CA 1
ATOM 1298 C C . LYS A 1 174 ? 0.629 18.162 9.799 1.00 77.38 174 LYS A C 1
ATOM 1300 O O . LYS A 1 174 ? -0.021 17.640 10.695 1.00 77.38 174 LYS A O 1
ATOM 1305 N N . ASN A 1 175 ? 0.095 18.601 8.664 1.00 76.00 175 ASN A N 1
ATOM 1306 C CA . ASN A 1 175 ? -1.286 18.367 8.271 1.00 76.00 175 ASN A CA 1
ATOM 1307 C C . ASN A 1 175 ? -1.265 17.594 6.953 1.00 76.00 175 ASN A C 1
ATOM 1309 O O . ASN A 1 175 ? -0.715 18.087 5.969 1.00 76.00 175 ASN A O 1
ATOM 1313 N N . PHE A 1 176 ? -1.869 16.407 6.925 1.00 75.50 176 PHE A N 1
ATOM 1314 C CA . PHE A 1 176 ? -2.111 15.679 5.682 1.00 75.50 176 PHE A CA 1
ATOM 1315 C C . PHE A 1 176 ? -3.599 15.717 5.362 1.00 75.50 176 PHE A C 1
ATOM 1317 O O . PHE A 1 176 ? -4.437 15.371 6.194 1.00 75.50 176 PHE A O 1
ATOM 1324 N N . THR A 1 177 ? -3.940 16.088 4.134 1.00 80.94 177 THR A N 1
ATOM 1325 C CA . THR A 1 177 ? -5.277 15.830 3.602 1.00 80.94 177 THR A CA 1
ATOM 1326 C C . THR A 1 177 ? -5.252 14.467 2.928 1.00 80.94 177 THR A C 1
ATOM 1328 O O . THR A 1 177 ? -4.931 14.355 1.750 1.00 80.94 177 THR A O 1
ATOM 1331 N N . VAL A 1 178 ? -5.554 13.420 3.695 1.00 82.06 178 VAL A N 1
ATOM 1332 C CA . VAL A 1 178 ? -5.641 12.051 3.176 1.00 82.06 178 VAL A CA 1
ATOM 1333 C C . VAL A 1 178 ? -7.086 11.765 2.787 1.00 82.06 178 VAL A C 1
ATOM 1335 O O . VAL A 1 178 ? -7.984 11.794 3.633 1.00 82.06 178 VAL A O 1
ATOM 1338 N N . LYS A 1 179 ? -7.333 11.487 1.503 1.00 86.81 179 LYS A N 1
ATOM 1339 C CA . LYS A 1 179 ? -8.638 10.970 1.070 1.00 86.81 179 LYS A CA 1
ATOM 1340 C C . LYS A 1 179 ? -8.789 9.530 1.556 1.00 86.81 179 LYS A C 1
ATOM 1342 O O . LYS A 1 179 ? -7.805 8.818 1.725 1.00 86.81 179 LYS A O 1
ATOM 1347 N N . ARG A 1 180 ? -10.030 9.069 1.734 1.00 83.62 180 ARG A N 1
ATOM 1348 C CA . ARG A 1 180 ? -10.300 7.683 2.172 1.00 83.62 180 ARG A CA 1
ATOM 1349 C C . ARG A 1 180 ? -9.627 6.653 1.264 1.00 83.62 180 ARG A C 1
ATOM 1351 O O . ARG A 1 180 ? -9.037 5.708 1.773 1.00 83.62 180 ARG A O 1
ATOM 1358 N N . ASP A 1 181 ? -9.677 6.876 -0.048 1.00 79.69 181 ASP A N 1
ATOM 1359 C CA . ASP A 1 181 ? -9.061 5.978 -1.029 1.00 79.69 181 ASP A CA 1
ATOM 1360 C C . ASP A 1 181 ? -7.537 5.947 -0.920 1.00 79.69 181 ASP A C 1
ATOM 1362 O O . ASP A 1 181 ? -6.937 4.879 -1.038 1.00 79.69 181 ASP A O 1
ATOM 1366 N N . ASP A 1 182 ? -6.918 7.094 -0.630 1.00 89.25 182 ASP A N 1
ATOM 1367 C CA . ASP A 1 182 ? -5.470 7.189 -0.455 1.00 89.25 182 ASP A CA 1
ATOM 1368 C C . ASP A 1 182 ? -5.032 6.491 0.838 1.00 89.25 182 ASP A C 1
ATOM 1370 O O . ASP A 1 182 ? -3.946 5.925 0.884 1.00 89.25 182 ASP A O 1
ATOM 1374 N N . LEU A 1 183 ? -5.878 6.450 1.878 1.00 93.25 183 LEU A N 1
ATOM 1375 C CA . LEU A 1 183 ? -5.526 5.777 3.130 1.00 93.25 183 LEU A CA 1
ATOM 1376 C C . LEU A 1 183 ? -5.263 4.279 2.931 1.00 93.25 183 LEU A C 1
ATOM 1378 O O . LEU A 1 183 ? -4.332 3.751 3.533 1.00 93.25 183 LEU A O 1
ATOM 1382 N N . ARG A 1 184 ? -6.028 3.604 2.059 1.00 93.81 184 ARG A N 1
ATOM 1383 C CA . ARG A 1 184 ? -5.766 2.194 1.723 1.00 93.81 184 ARG A CA 1
ATOM 1384 C C . ARG A 1 184 ? -4.393 2.038 1.066 1.00 93.81 184 ARG A C 1
ATOM 1386 O O . ARG A 1 184 ? -3.628 1.170 1.467 1.00 93.81 184 ARG A O 1
ATOM 1393 N N . LEU A 1 185 ? -4.066 2.905 0.108 1.00 92.62 185 LEU A N 1
ATOM 1394 C CA . LEU A 1 185 ? -2.765 2.906 -0.571 1.00 92.62 185 LEU A CA 1
ATOM 1395 C C . LEU A 1 185 ? -1.606 3.174 0.397 1.00 92.62 185 LEU A C 1
ATOM 1397 O O . LEU A 1 185 ? -0.574 2.513 0.334 1.00 92.62 185 LEU A O 1
ATOM 1401 N N . ILE A 1 186 ? -1.799 4.105 1.330 1.00 93.38 186 ILE A N 1
ATOM 1402 C CA . ILE A 1 186 ? -0.803 4.493 2.333 1.00 93.38 186 ILE A CA 1
ATOM 1403 C C . ILE A 1 186 ? -0.434 3.321 3.250 1.00 93.38 186 ILE A C 1
ATOM 1405 O O . ILE A 1 186 ? 0.740 3.154 3.580 1.00 93.38 186 ILE A O 1
ATOM 1409 N N . VAL A 1 187 ? -1.410 2.503 3.657 1.00 94.56 187 VAL A N 1
ATOM 1410 C CA . VAL A 1 187 ? -1.157 1.352 4.543 1.00 94.56 187 VAL A CA 1
ATOM 1411 C C . VAL A 1 187 ? -0.788 0.074 3.789 1.00 94.56 187 VAL A C 1
ATOM 1413 O O . VAL A 1 187 ? -0.255 -0.849 4.400 1.00 94.56 187 VAL A O 1
ATOM 1416 N N . ALA A 1 188 ? -1.044 0.006 2.480 1.00 94.31 188 ALA A N 1
ATOM 1417 C CA . ALA A 1 188 ? -0.891 -1.214 1.693 1.00 94.31 188 ALA A CA 1
ATOM 1418 C C . ALA A 1 188 ? 0.547 -1.735 1.673 1.00 94.31 188 ALA A C 1
ATOM 1420 O O . ALA A 1 188 ? 0.777 -2.909 1.940 1.00 94.31 188 ALA A O 1
ATOM 1421 N N . GLU A 1 189 ? 1.522 -0.874 1.387 1.00 93.00 189 GLU A N 1
ATOM 1422 C CA . GLU A 1 189 ? 2.915 -1.302 1.262 1.00 93.00 189 GLU A CA 1
ATOM 1423 C C . GLU A 1 189 ? 3.550 -1.687 2.611 1.00 93.00 189 GLU A C 1
ATOM 1425 O O . GLU A 1 189 ? 4.081 -2.796 2.714 1.00 93.00 189 GLU A O 1
ATOM 1430 N N . PRO A 1 190 ? 3.435 -0.884 3.690 1.00 92.38 190 PRO A N 1
ATOM 1431 C CA . PRO A 1 190 ? 3.864 -1.316 5.021 1.00 92.38 190 PRO A CA 1
ATOM 1432 C C . PRO A 1 190 ? 3.235 -2.640 5.459 1.00 92.38 190 PRO A C 1
ATOM 1434 O O . PRO A 1 190 ? 3.924 -3.489 6.028 1.00 92.38 190 PRO A O 1
ATOM 1437 N N . LEU A 1 191 ? 1.949 -2.844 5.156 1.00 92.75 191 LEU A N 1
ATOM 1438 C CA . LEU A 1 191 ? 1.256 -4.084 5.480 1.00 92.75 191 LEU A CA 1
ATOM 1439 C C . LEU A 1 191 ? 1.719 -5.254 4.599 1.00 92.75 191 LEU A C 1
ATOM 1441 O O . LEU A 1 191 ? 1.960 -6.333 5.128 1.00 92.75 191 LEU A O 1
ATOM 1445 N N . TYR A 1 192 ? 1.934 -5.048 3.296 1.00 92.94 192 TYR A N 1
ATOM 1446 C CA . TYR A 1 192 ? 2.514 -6.053 2.398 1.00 92.94 192 TYR A CA 1
ATOM 1447 C C . TYR A 1 192 ? 3.834 -6.584 2.958 1.00 92.94 192 TYR A C 1
ATOM 1449 O O . TYR A 1 192 ? 3.981 -7.782 3.172 1.00 92.94 192 TYR A O 1
ATOM 1457 N N . HIS A 1 193 ? 4.761 -5.695 3.310 1.00 90.19 193 HIS A N 1
ATOM 1458 C CA . HIS A 1 193 ? 6.056 -6.099 3.855 1.00 90.19 193 HIS A CA 1
ATOM 1459 C C . HIS A 1 193 ? 5.996 -6.715 5.255 1.00 90.19 193 HIS A C 1
ATOM 1461 O O . HIS A 1 193 ? 6.938 -7.398 5.669 1.00 90.19 193 HIS A O 1
ATOM 1467 N N . MET A 1 194 ? 4.921 -6.460 6.001 1.00 88.69 194 MET A N 1
ATOM 1468 C CA . MET A 1 194 ? 4.655 -7.156 7.253 1.00 88.69 194 MET A CA 1
ATOM 1469 C C . MET A 1 194 ? 4.241 -8.609 6.993 1.00 88.69 194 MET A C 1
ATOM 1471 O O . MET A 1 194 ? 4.660 -9.484 7.742 1.00 88.69 194 MET A O 1
ATOM 1475 N N . VAL A 1 195 ? 3.471 -8.885 5.937 1.00 86.69 195 VAL A N 1
ATOM 1476 C CA . VAL A 1 195 ? 2.909 -10.225 5.690 1.00 86.69 195 VAL A CA 1
ATOM 1477 C C . VAL A 1 195 ? 3.729 -11.089 4.727 1.00 86.69 195 VAL A C 1
ATOM 1479 O O . VAL A 1 195 ? 3.704 -12.309 4.830 1.00 86.69 195 VAL A O 1
ATOM 1482 N N . SER A 1 196 ? 4.479 -10.492 3.801 1.00 82.12 196 SER A N 1
ATOM 1483 C CA . SER A 1 196 ? 5.038 -11.184 2.632 1.00 82.12 196 SER A CA 1
ATOM 1484 C C . SER A 1 196 ? 6.478 -11.700 2.796 1.00 82.12 196 SER A C 1
ATOM 1486 O O . SER A 1 196 ? 7.203 -11.787 1.797 1.00 82.12 196 SER A O 1
ATOM 1488 N N . LYS A 1 197 ? 6.930 -11.968 4.025 1.00 69.50 197 LYS A N 1
ATOM 1489 C CA . LYS A 1 197 ? 8.298 -12.452 4.280 1.00 69.50 197 LYS A CA 1
ATOM 1490 C C . LYS A 1 197 ? 8.485 -13.913 3.892 1.00 69.50 197 LYS A C 1
ATOM 1492 O O . LYS A 1 197 ? 7.637 -14.738 4.290 1.00 69.50 197 LYS A O 1
#

Radius of gyration: 21.12 Å; Cα contacts (8 Å, |Δi|>4): 216; chains: 1; bounding box: 54×52×76 Å

pLDDT: mean 81.39, std 15.69, range [38.19, 96.75]

Solvent-accessible surface area (backbone atoms only — not comparable to full-atom values): 11359 Å² total; per-residue (Å²): 140,89,81,86,84,84,82,84,78,81,82,76,82,75,79,74,73,81,84,76,80,84,50,76,58,58,26,24,34,45,34,32,74,74,37,49,65,58,49,50,54,34,68,72,34,45,61,46,36,72,64,24,54,57,38,37,57,63,47,31,53,46,39,10,51,46,63,77,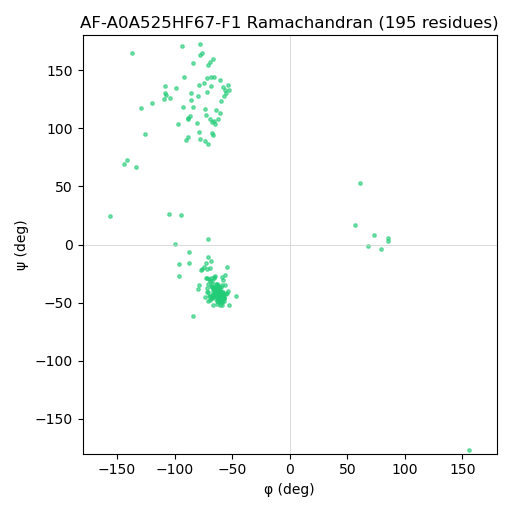66,42,79,50,78,80,79,80,44,68,62,59,53,20,35,36,24,36,30,48,32,50,61,46,58,76,76,50,87,80,60,47,93,67,66,59,88,70,70,74,69,75,74,62,57,56,75,76,27,71,80,29,49,66,66,56,51,49,48,47,46,32,17,39,43,27,35,70,71,34,38,47,34,44,50,46,35,65,74,30,54,85,95,34,72,58,27,57,49,20,53,59,67,33,44,64,34,52,59,73,38,52,54,90,97,60,84,81,92,73,50,77,74,51,49,50,36,41,34,19,41,49,44,28,61,45,68,70,116